Protein AF-R7V0T7-F1 (afdb_monomer_lite)

Secondary structure (DSSP, 8-state):
-HHHHHHTSS-HHHHHHHIIIIIIIHHHTTTTTTS---HHHHHHHHHHHHHHHHHHHT--TTS-HHHHHHHHT---HHHHHHHHHHHHHHHHHH--SHHHHHHHHHHHHH-TTSHHHHHHHHHHHHTT--HHHHHHHHTT--HHHHHHS---HHHHHHTSHHHHHHHHHHHHHHHHHHHHHTSHHHHHHHHHTT-S---

Foldseek 3Di:
DQQVVLVPDPHNQVSLLCCCVVPVCCVLCVCLLPDDDDPVSLVVVQVVLQVSLCSSVVHDPPDDSLVSCVVSVDFRVLLSSLLSNLVLVCCLPPPPDPSSVVVLVVDLVCDCPDPSNVVNCVSCVLLVQVVVVVVVQVNVDDPVSVVVPPPDVVNVVCSPSVNSNVSSVVSRVVVSVVSLPPDPVSVVVCVVVVVDDDD

Radius of gyration: 20.11 Å; chains: 1; bounding box: 54×32×55 Å

pLDDT: mean 77.24, std 14.75, range [39.31, 93.75]

Structure (mmCIF, N/CA/C/O backbone):
data_AF-R7V0T7-F1
#
_entry.id   AF-R7V0T7-F1
#
loop_
_atom_site.group_PDB
_atom_site.id
_atom_site.type_symbol
_atom_site.label_atom_id
_atom_site.label_alt_id
_atom_site.label_comp_id
_atom_site.label_asym_id
_atom_site.label_entity_id
_atom_site.label_seq_id
_atom_site.pdbx_PDB_ins_code
_atom_site.Cartn_x
_atom_site.Cartn_y
_atom_site.Cartn_z
_atom_site.occupancy
_atom_site.B_iso_or_equiv
_atom_site.auth_seq_id
_atom_site.auth_comp_id
_atom_site.auth_asym_id
_atom_site.auth_atom_id
_atom_site.pdbx_PDB_model_num
ATOM 1 N N . MET A 1 1 ? -20.669 10.537 1.424 1.00 71.62 1 MET A N 1
ATOM 2 C CA . MET A 1 1 ? -21.425 9.425 0.803 1.00 71.62 1 MET A CA 1
ATOM 3 C C . MET A 1 1 ? -21.102 8.064 1.435 1.00 71.62 1 MET A C 1
ATOM 5 O O . MET A 1 1 ? -21.998 7.497 2.038 1.00 71.62 1 MET A O 1
ATOM 9 N N . ALA A 1 2 ? -19.847 7.585 1.437 1.00 81.25 2 ALA A N 1
ATOM 10 C CA . ALA A 1 2 ? -19.476 6.286 2.040 1.00 81.25 2 ALA A CA 1
ATOM 11 C C . ALA A 1 2 ? -19.912 6.115 3.512 1.00 81.25 2 ALA A C 1
ATOM 13 O O . ALA A 1 2 ? -20.579 5.148 3.863 1.00 81.25 2 ALA A O 1
ATOM 14 N N . LYS A 1 3 ? -19.613 7.103 4.371 1.00 86.19 3 LYS A N 1
ATOM 15 C CA . LYS A 1 3 ? -20.018 7.071 5.789 1.00 86.19 3 LYS A CA 1
ATOM 16 C C . LYS A 1 3 ? -21.537 7.057 5.999 1.00 86.19 3 LYS A C 1
ATOM 18 O O . LYS A 1 3 ? -22.031 6.507 6.976 1.00 86.19 3 LYS A O 1
ATOM 23 N N . PHE A 1 4 ? -22.266 7.693 5.089 1.00 85.56 4 PHE A N 1
ATOM 24 C CA . PHE A 1 4 ? -23.721 7.769 5.130 1.00 85.56 4 PHE A CA 1
ATOM 25 C C . PHE A 1 4 ? -24.353 6.434 4.723 1.00 85.56 4 PHE A C 1
ATOM 27 O O . PHE A 1 4 ? -25.220 5.939 5.435 1.00 85.56 4 PHE A O 1
ATOM 34 N N . ALA A 1 5 ? -23.851 5.818 3.647 1.00 84.69 5 ALA A N 1
ATOM 35 C CA . ALA A 1 5 ? -24.281 4.496 3.205 1.00 84.69 5 ALA A CA 1
ATOM 36 C C . ALA A 1 5 ? -24.047 3.430 4.289 1.00 84.69 5 ALA A C 1
ATOM 38 O O . ALA A 1 5 ? -24.971 2.702 4.630 1.00 84.69 5 ALA A O 1
ATOM 39 N N . ALA A 1 6 ? -22.862 3.409 4.915 1.00 88.12 6 ALA A N 1
ATOM 40 C CA . ALA A 1 6 ? -22.577 2.459 5.995 1.00 88.12 6 ALA A CA 1
ATOM 41 C C . ALA A 1 6 ? -23.512 2.641 7.205 1.00 88.12 6 ALA A C 1
ATOM 43 O O . ALA A 1 6 ? -24.017 1.656 7.739 1.00 88.12 6 ALA A O 1
ATOM 44 N N . LYS A 1 7 ? -23.817 3.888 7.605 1.00 88.50 7 LYS A N 1
ATOM 45 C CA . LYS A 1 7 ? -24.755 4.184 8.709 1.00 88.50 7 LYS A CA 1
ATOM 46 C C . LYS A 1 7 ? -26.172 3.657 8.479 1.00 88.50 7 LYS A C 1
ATOM 48 O O . LYS A 1 7 ? -26.854 3.377 9.455 1.00 88.50 7 LYS A O 1
ATOM 53 N N . ARG A 1 8 ? -26.619 3.576 7.225 1.00 86.81 8 ARG A N 1
ATOM 54 C CA . ARG A 1 8 ? -27.966 3.107 6.859 1.00 86.81 8 ARG A CA 1
ATOM 55 C C . ARG A 1 8 ? -28.003 1.649 6.405 1.00 86.81 8 ARG A C 1
ATOM 57 O O . ARG A 1 8 ? -29.053 1.169 6.001 1.00 86.81 8 ARG A O 1
ATOM 64 N N . SER A 1 9 ? -26.867 0.962 6.449 1.00 86.88 9 SER A N 1
ATOM 65 C CA . SER A 1 9 ? -26.772 -0.448 6.086 1.00 86.88 9 SER A CA 1
ATOM 66 C C . SER A 1 9 ? -26.978 -1.358 7.297 1.00 86.88 9 SER A C 1
ATOM 68 O O . SER A 1 9 ? -26.682 -0.964 8.423 1.00 86.88 9 SER A O 1
ATOM 70 N N . GLY A 1 10 ? -27.415 -2.599 7.056 1.00 82.44 10 GLY A N 1
ATOM 71 C CA . GLY A 1 10 ? -27.517 -3.628 8.099 1.00 82.44 10 GLY A CA 1
ATOM 72 C C . GLY A 1 10 ? -26.163 -4.102 8.648 1.00 82.44 10 GLY A C 1
ATOM 73 O O . GLY A 1 10 ? -26.117 -4.695 9.718 1.00 82.44 10 GLY A O 1
ATOM 74 N N . SER A 1 11 ? -25.052 -3.812 7.956 1.00 84.50 11 SER A N 1
ATOM 75 C CA . SER A 1 11 ? -23.696 -4.116 8.423 1.00 84.50 11 SER A CA 1
ATOM 76 C C . SER A 1 11 ? -22.748 -2.944 8.181 1.00 84.50 11 SER A C 1
ATOM 78 O O . SER A 1 11 ? -22.185 -2.757 7.099 1.00 84.50 11 SER A O 1
ATOM 80 N N . TYR A 1 12 ? -22.557 -2.161 9.241 1.00 85.44 12 TYR A N 1
ATOM 81 C CA . TYR A 1 12 ? -21.761 -0.938 9.242 1.00 85.44 12 TYR A CA 1
ATOM 82 C C . TYR A 1 12 ? -20.307 -1.161 8.809 1.00 85.44 12 TYR A C 1
ATOM 84 O O . TYR A 1 12 ? -19.760 -0.385 8.021 1.00 85.44 12 TYR A O 1
ATOM 92 N N . PHE A 1 13 ? -19.697 -2.241 9.306 1.00 87.00 13 PHE A N 1
ATOM 93 C CA . PHE A 1 13 ? -18.313 -2.588 9.007 1.00 87.00 13 PHE A CA 1
ATOM 94 C C . PHE A 1 13 ? -18.144 -3.029 7.553 1.00 87.00 13 PHE A C 1
ATOM 96 O O . PHE A 1 13 ? -17.308 -2.475 6.845 1.00 87.00 13 PHE A O 1
ATOM 103 N N . VAL A 1 14 ? -18.960 -3.975 7.079 1.00 88.75 14 VAL A N 1
ATOM 104 C CA . VAL A 1 14 ? -18.816 -4.537 5.726 1.00 88.75 14 VAL A CA 1
ATOM 105 C C . VAL A 1 14 ? -18.991 -3.446 4.673 1.00 88.75 14 VAL A C 1
ATOM 107 O O . VAL A 1 14 ? -18.116 -3.257 3.830 1.00 88.75 14 VAL A O 1
ATOM 110 N N . VAL A 1 15 ? -20.059 -2.650 4.769 1.00 90.88 15 VAL A N 1
ATOM 111 C CA . VAL A 1 15 ? -20.309 -1.567 3.805 1.00 90.88 15 VAL A CA 1
ATOM 112 C C . VAL A 1 15 ? -19.248 -0.472 3.900 1.00 90.88 15 VAL A C 1
ATOM 114 O O . VAL A 1 15 ? -18.818 0.059 2.875 1.00 90.88 15 VAL A O 1
ATOM 117 N N . GLY A 1 16 ? -18.779 -0.145 5.107 1.00 90.94 16 GLY A N 1
ATOM 118 C CA . GLY A 1 16 ? -17.690 0.811 5.296 1.00 90.94 16 GLY A CA 1
ATOM 119 C C . GLY A 1 16 ? -16.390 0.333 4.647 1.00 90.94 16 GLY A C 1
ATOM 120 O O . GLY A 1 16 ? -15.752 1.076 3.898 1.00 90.94 16 GLY A O 1
ATOM 121 N N . ARG A 1 17 ? -16.005 -0.919 4.901 1.00 90.50 17 ARG A N 1
ATOM 122 C CA . ARG A 1 17 ? -14.789 -1.545 4.368 1.00 90.50 17 ARG A CA 1
ATOM 123 C C . ARG A 1 17 ? -14.810 -1.588 2.850 1.00 90.50 17 ARG A C 1
ATOM 125 O O . ARG A 1 17 ? -13.832 -1.169 2.228 1.00 90.50 17 ARG A O 1
ATOM 132 N N . GLU A 1 18 ? -15.921 -2.025 2.269 1.00 90.12 18 GLU A N 1
ATOM 133 C CA . GLU A 1 18 ? -16.070 -2.089 0.819 1.00 90.12 18 GLU A CA 1
ATOM 134 C C . GLU A 1 18 ? -16.060 -0.701 0.188 1.00 90.12 18 GLU A C 1
ATOM 136 O O . GLU A 1 18 ? -15.353 -0.486 -0.795 1.00 90.12 18 GLU A O 1
ATOM 141 N N . ALA A 1 19 ? -16.735 0.287 0.781 1.00 91.12 19 ALA A N 1
ATOM 142 C CA . ALA A 1 19 ? -16.695 1.657 0.277 1.00 91.12 19 ALA A CA 1
ATOM 143 C C . ALA A 1 19 ? -15.277 2.257 0.325 1.00 91.12 19 ALA A C 1
ATOM 145 O O . ALA A 1 19 ? -14.874 2.963 -0.602 1.00 91.12 19 ALA A O 1
ATOM 146 N N . TRP A 1 20 ? -14.497 1.970 1.373 1.00 91.69 20 TRP A N 1
ATOM 147 C CA . TRP A 1 20 ? -13.101 2.406 1.445 1.00 91.69 20 TRP A CA 1
ATOM 148 C C . TRP A 1 20 ? -12.252 1.756 0.356 1.00 91.69 20 TRP A C 1
ATOM 150 O O . TRP A 1 20 ? -11.589 2.463 -0.402 1.00 91.69 20 TRP A O 1
ATOM 160 N N . LYS A 1 21 ? -12.291 0.424 0.248 1.00 89.69 21 LYS A N 1
ATOM 161 C CA . LYS A 1 21 ? -11.456 -0.329 -0.696 1.00 89.69 21 LYS A CA 1
ATOM 162 C C . LYS A 1 21 ? -11.822 -0.049 -2.152 1.00 89.69 21 LYS A C 1
ATOM 164 O O . LYS A 1 21 ? -10.946 0.278 -2.945 1.00 89.69 21 LYS A O 1
ATOM 169 N N . SER A 1 22 ? -13.099 -0.156 -2.501 1.00 89.44 22 SER A N 1
ATOM 170 C CA . SER A 1 22 ? -13.542 -0.098 -3.897 1.00 89.44 22 SER A CA 1
ATOM 171 C C . SER A 1 22 ? -13.595 1.323 -4.455 1.00 89.44 22 SER A C 1
ATOM 173 O O . SER A 1 22 ? -13.221 1.536 -5.607 1.00 89.44 22 SER A O 1
ATOM 175 N N . LEU A 1 23 ? -14.020 2.307 -3.652 1.00 90.44 23 LEU A N 1
ATOM 176 C CA . LEU A 1 23 ? -14.231 3.675 -4.131 1.00 90.44 23 LEU A CA 1
ATOM 177 C C . LEU A 1 23 ? -13.049 4.578 -3.802 1.00 90.44 23 LEU A C 1
ATOM 179 O O . LEU A 1 23 ? -12.540 5.275 -4.678 1.00 90.44 23 LEU A O 1
ATOM 183 N N . ILE A 1 24 ? -12.633 4.604 -2.535 1.00 91.19 24 ILE A N 1
ATOM 184 C CA . ILE A 1 24 ? -11.662 5.595 -2.064 1.00 91.19 24 ILE A CA 1
ATOM 185 C C . ILE A 1 24 ? -10.250 5.166 -2.451 1.00 91.19 24 ILE A C 1
ATOM 187 O O . ILE A 1 24 ? -9.571 5.908 -3.157 1.00 91.19 24 ILE A O 1
ATOM 191 N N . VAL A 1 25 ? -9.822 3.964 -2.055 1.00 91.56 25 VAL A N 1
ATOM 192 C CA . VAL A 1 25 ? -8.473 3.457 -2.351 1.00 91.56 25 VAL A CA 1
ATOM 193 C C . VAL A 1 25 ? -8.241 3.393 -3.857 1.00 91.56 25 VAL A C 1
ATOM 195 O O . VAL A 1 25 ? -7.219 3.894 -4.310 1.00 91.56 25 VAL A O 1
ATOM 198 N N . SER A 1 26 ? -9.186 2.875 -4.644 1.00 89.88 26 SER A N 1
ATOM 199 C CA . SER A 1 26 ? -9.052 2.814 -6.108 1.00 89.88 26 SER A CA 1
ATOM 200 C C . SER A 1 26 ? -8.833 4.186 -6.750 1.00 89.88 26 SER A C 1
ATOM 202 O O . SER A 1 26 ? -7.962 4.332 -7.604 1.00 89.88 26 SER A O 1
ATOM 204 N N . ARG A 1 27 ? -9.583 5.212 -6.324 1.00 91.38 27 ARG A N 1
ATOM 205 C CA . ARG A 1 27 ? -9.430 6.582 -6.846 1.00 91.38 27 ARG A CA 1
ATOM 206 C C . ARG A 1 27 ? -8.116 7.210 -6.415 1.00 91.38 27 ARG A C 1
ATOM 208 O O . ARG A 1 27 ? -7.436 7.830 -7.221 1.00 91.38 27 ARG A O 1
ATOM 215 N N . VAL A 1 28 ? -7.765 7.040 -5.147 1.00 91.31 28 VAL A N 1
ATOM 216 C CA . VAL A 1 28 ? -6.540 7.589 -4.572 1.00 91.31 28 VAL A CA 1
ATOM 217 C C . VAL A 1 28 ? -5.306 6.950 -5.214 1.00 91.31 28 VAL A C 1
ATOM 219 O O . VAL A 1 28 ? -4.366 7.652 -5.560 1.00 91.31 28 VAL A O 1
ATOM 222 N N . MET A 1 29 ? -5.321 5.634 -5.430 1.00 92.94 29 MET A N 1
ATOM 223 C CA . MET A 1 29 ? -4.210 4.883 -6.025 1.00 92.94 29 MET A CA 1
ATOM 224 C C . MET A 1 29 ? -4.172 4.949 -7.554 1.00 92.94 29 MET A C 1
ATOM 226 O O . MET A 1 29 ? -3.273 4.357 -8.162 1.00 92.94 29 MET A O 1
ATOM 230 N N . TYR A 1 30 ? -5.108 5.654 -8.191 1.00 90.69 30 TYR A N 1
ATOM 231 C CA . TYR A 1 30 ? -5.118 5.804 -9.639 1.00 90.69 30 TYR A CA 1
ATOM 232 C C . TYR A 1 30 ? -3.796 6.416 -10.126 1.00 90.69 30 TYR A C 1
ATOM 234 O O . TYR A 1 30 ? -3.291 7.379 -9.555 1.00 90.69 30 TYR A O 1
ATOM 242 N N . ALA A 1 31 ? -3.201 5.809 -11.157 1.00 86.44 31 ALA A N 1
ATOM 243 C CA . ALA A 1 31 ? -1.903 6.192 -11.725 1.00 86.44 31 ALA A CA 1
ATOM 244 C C . ALA A 1 31 ? -0.700 6.206 -10.747 1.00 86.44 31 ALA A C 1
ATOM 246 O O . ALA A 1 31 ? 0.388 6.656 -11.111 1.00 86.44 31 ALA A O 1
ATOM 247 N N . SER A 1 32 ? -0.832 5.662 -9.533 1.00 89.00 32 SER A N 1
ATOM 248 C CA . SER A 1 32 ? 0.240 5.636 -8.517 1.00 89.00 32 SER A CA 1
ATOM 249 C C . SER A 1 32 ? 1.527 4.926 -8.960 1.00 89.00 32 SER A C 1
ATOM 251 O O . SER A 1 32 ? 2.619 5.273 -8.501 1.00 89.00 32 SER A O 1
ATOM 253 N N . GLY A 1 33 ? 1.423 3.971 -9.889 1.00 84.62 33 GLY A N 1
ATOM 254 C CA . GLY A 1 33 ? 2.588 3.321 -10.488 1.00 84.62 33 GLY A CA 1
ATOM 255 C C . GLY A 1 33 ? 3.482 4.303 -11.255 1.00 84.62 33 GLY A C 1
ATOM 256 O O . GLY A 1 33 ? 4.697 4.315 -11.067 1.00 84.62 33 GLY A O 1
ATOM 257 N N . ALA A 1 34 ? 2.881 5.205 -12.032 1.00 82.69 34 ALA A N 1
ATOM 258 C CA . ALA A 1 34 ? 3.603 6.176 -12.852 1.00 82.69 34 ALA A CA 1
ATOM 259 C C . ALA A 1 34 ? 3.934 7.479 -12.097 1.00 82.69 34 ALA A C 1
ATOM 261 O O . ALA A 1 34 ? 4.982 8.077 -12.321 1.00 82.69 34 ALA A O 1
ATOM 262 N N . LEU A 1 35 ? 3.086 7.918 -11.162 1.00 86.12 35 LEU A N 1
ATOM 263 C CA . LEU A 1 35 ? 3.252 9.202 -10.469 1.00 86.12 35 LEU A CA 1
ATOM 264 C C . LEU A 1 35 ? 4.154 9.106 -9.235 1.00 86.12 35 LEU A C 1
ATOM 266 O O . LEU A 1 35 ? 4.065 8.162 -8.453 1.00 86.12 35 LEU A O 1
ATOM 270 N N . VAL A 1 36 ? 4.994 10.115 -8.992 1.00 83.69 36 VAL A N 1
ATOM 271 C CA . VAL A 1 36 ? 5.760 10.219 -7.737 1.00 83.69 36 VAL A CA 1
ATOM 272 C C . VAL A 1 36 ? 4.880 10.822 -6.655 1.00 83.69 36 VAL A C 1
ATOM 274 O O . VAL A 1 36 ? 4.507 11.991 -6.733 1.00 83.69 36 VAL A O 1
ATOM 277 N N . TRP A 1 37 ? 4.585 10.047 -5.616 1.00 84.62 37 TRP A N 1
ATOM 278 C CA . TRP A 1 37 ? 3.867 10.570 -4.465 1.00 84.62 37 TRP A CA 1
ATOM 279 C C . TRP A 1 37 ? 4.783 11.389 -3.565 1.00 84.62 37 TRP A C 1
ATOM 281 O O . TRP A 1 37 ? 5.887 10.969 -3.198 1.00 84.62 37 TRP A O 1
ATOM 291 N N . ASN A 1 38 ? 4.280 12.550 -3.152 1.00 86.81 38 ASN A N 1
ATOM 292 C CA . ASN A 1 38 ? 4.872 13.291 -2.053 1.00 86.81 38 ASN A CA 1
ATOM 293 C C . ASN A 1 38 ? 4.655 12.509 -0.746 1.00 86.81 38 ASN A C 1
ATOM 295 O O . ASN A 1 38 ? 3.558 12.023 -0.468 1.00 86.81 38 ASN A O 1
ATOM 299 N N . GLU A 1 39 ? 5.700 12.426 0.073 1.00 86.50 39 GLU A N 1
ATOM 300 C CA . GLU A 1 39 ? 5.670 11.780 1.383 1.00 86.50 39 GLU A CA 1
ATOM 301 C C . GLU A 1 39 ? 4.558 12.336 2.285 1.00 86.50 39 GLU A C 1
ATOM 303 O O . GLU A 1 39 ? 3.878 11.581 2.979 1.00 86.50 39 GLU A O 1
ATOM 308 N N . ASN A 1 40 ? 4.313 13.647 2.229 1.00 90.56 40 ASN A N 1
ATOM 309 C CA . ASN A 1 40 ? 3.256 14.286 3.013 1.00 90.56 40 ASN A CA 1
ATOM 310 C C . ASN A 1 40 ? 1.861 13.850 2.555 1.00 90.56 40 ASN A C 1
ATOM 312 O O . ASN A 1 40 ? 0.986 13.620 3.387 1.00 90.56 40 ASN A O 1
ATOM 316 N N . VAL A 1 41 ? 1.663 13.685 1.244 1.00 89.38 41 VAL A N 1
ATOM 317 C CA . VAL A 1 41 ? 0.394 13.191 0.690 1.00 89.38 41 VAL A CA 1
ATOM 318 C C . VAL A 1 41 ? 0.156 11.761 1.156 1.00 89.38 41 VAL A C 1
ATOM 320 O O . VAL A 1 41 ? -0.921 11.469 1.670 1.00 89.38 41 VAL A O 1
ATOM 323 N N . ARG A 1 42 ? 1.178 10.898 1.086 1.00 90.81 42 ARG A N 1
ATOM 324 C CA . ARG A 1 42 ? 1.085 9.522 1.590 1.00 90.81 42 ARG A CA 1
ATOM 325 C C . ARG A 1 42 ? 0.699 9.485 3.067 1.00 90.81 42 ARG A C 1
ATOM 327 O O . ARG A 1 42 ? -0.305 8.871 3.408 1.00 90.81 42 ARG A O 1
ATOM 334 N N . LYS A 1 43 ? 1.417 10.219 3.924 1.00 91.38 43 LYS A N 1
ATOM 335 C CA . LYS A 1 43 ? 1.128 10.295 5.369 1.00 91.38 43 LYS A CA 1
ATOM 336 C C . LYS A 1 43 ? -0.282 10.805 5.668 1.00 91.38 43 LYS A C 1
ATOM 338 O O . LYS A 1 43 ? -0.931 10.305 6.586 1.00 91.38 43 LYS A O 1
ATOM 343 N N . ASN A 1 44 ? -0.765 11.789 4.912 1.00 93.75 44 ASN A N 1
ATOM 344 C CA . ASN A 1 44 ? -2.119 12.314 5.078 1.00 93.75 44 ASN A CA 1
ATOM 345 C C . ASN A 1 44 ? -3.174 11.266 4.714 1.00 93.75 44 ASN A C 1
ATOM 347 O O . ASN A 1 44 ? -4.127 11.070 5.464 1.00 93.75 44 ASN A O 1
ATOM 351 N N . VAL A 1 45 ? -2.980 10.545 3.612 1.00 93.00 45 VAL A N 1
ATOM 352 C CA . VAL A 1 45 ? -3.880 9.464 3.198 1.00 93.00 45 VAL A CA 1
ATOM 353 C C . VAL A 1 45 ? -3.841 8.296 4.198 1.00 93.00 45 VAL A C 1
ATOM 355 O O . VAL A 1 45 ? -4.889 7.758 4.556 1.00 93.00 45 VAL A O 1
ATOM 358 N N . GLU A 1 46 ? -2.666 7.958 4.735 1.00 92.88 46 GLU A N 1
ATOM 359 C CA . GLU A 1 46 ? -2.503 6.992 5.832 1.00 92.88 46 GLU A CA 1
ATOM 360 C C . GLU A 1 46 ? -3.310 7.403 7.074 1.00 92.88 46 GLU A C 1
ATOM 362 O O . GLU A 1 46 ? -3.972 6.582 7.711 1.00 92.88 46 GLU A O 1
ATOM 367 N N . ARG A 1 47 ? -3.280 8.695 7.426 1.00 93.06 47 ARG A N 1
ATOM 368 C CA . ARG A 1 47 ? -4.052 9.244 8.547 1.00 93.06 47 ARG A CA 1
ATOM 369 C C . ARG A 1 47 ? -5.550 9.123 8.292 1.00 93.06 47 ARG A C 1
ATOM 371 O O . ARG A 1 47 ? -6.270 8.658 9.169 1.00 93.06 47 ARG A O 1
ATOM 378 N N . MET A 1 48 ? -6.003 9.463 7.086 1.00 93.69 48 MET A N 1
ATOM 379 C CA . MET A 1 48 ? -7.407 9.318 6.694 1.00 93.69 48 MET A CA 1
ATOM 380 C C . MET A 1 48 ? -7.869 7.862 6.769 1.00 93.69 48 MET A C 1
ATOM 382 O O . MET A 1 48 ? -8.969 7.609 7.255 1.00 93.69 48 MET A O 1
ATOM 386 N N . GLN A 1 49 ? -7.031 6.907 6.349 1.00 93.75 49 GLN A N 1
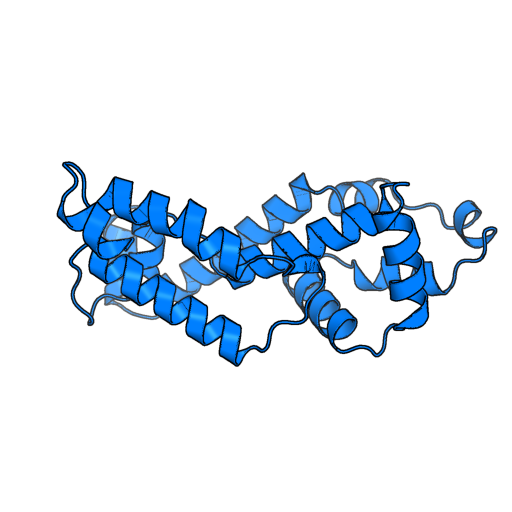ATOM 387 C CA . GLN A 1 49 ? -7.316 5.480 6.512 1.00 93.75 49 GLN A CA 1
ATOM 388 C C . GLN A 1 49 ? -7.526 5.141 7.985 1.00 93.75 49 GLN A C 1
ATOM 390 O O . GLN A 1 49 ? -8.557 4.596 8.360 1.00 93.75 49 GLN A O 1
ATOM 395 N N . ASN A 1 50 ? -6.582 5.524 8.836 1.00 93.12 50 ASN A N 1
ATOM 396 C CA . ASN A 1 50 ? -6.631 5.258 10.268 1.00 93.12 50 ASN A CA 1
ATOM 397 C C . ASN A 1 50 ? -7.850 5.884 10.967 1.00 93.12 50 ASN A C 1
ATOM 399 O O . ASN A 1 50 ? -8.454 5.270 11.846 1.00 93.12 50 ASN A O 1
ATOM 403 N N . GLU A 1 51 ? -8.241 7.096 10.585 1.00 92.69 51 GLU A N 1
ATOM 404 C CA . GLU A 1 51 ? -9.460 7.742 11.083 1.00 92.69 51 GLU A CA 1
ATOM 405 C C . GLU A 1 51 ? -10.727 7.051 10.575 1.00 92.69 51 GLU A C 1
ATOM 407 O O . GLU A 1 51 ? -11.707 6.917 11.311 1.00 92.69 51 GLU A O 1
ATOM 412 N N . TYR A 1 52 ? -10.716 6.589 9.325 1.00 92.31 52 TYR A N 1
ATOM 413 C CA . TYR A 1 52 ? -11.830 5.855 8.742 1.00 92.31 52 TYR A CA 1
ATOM 414 C C . TYR A 1 52 ? -12.011 4.481 9.398 1.00 92.31 52 TYR A C 1
ATOM 416 O O . TYR A 1 52 ? -13.140 4.107 9.707 1.00 92.31 52 TYR A O 1
ATOM 424 N N . GLY A 1 53 ? -10.914 3.775 9.684 1.00 91.81 53 GLY A N 1
ATOM 425 C CA . GLY A 1 53 ? -10.919 2.506 10.416 1.00 91.81 53 GLY A CA 1
ATOM 426 C C . GLY A 1 53 ? -11.467 2.664 11.831 1.00 91.81 53 GLY A C 1
ATOM 427 O O . GLY A 1 53 ? -12.389 1.947 12.209 1.00 91.81 53 GLY A O 1
ATOM 428 N N . ARG A 1 54 ? -11.005 3.672 12.584 1.00 92.25 54 ARG A N 1
ATOM 429 C CA . ARG A 1 54 ? -11.568 3.971 13.915 1.00 92.25 54 ARG A CA 1
ATOM 430 C C . ARG A 1 54 ? -13.055 4.270 13.862 1.00 92.25 54 ARG A C 1
ATOM 432 O O . ARG A 1 54 ? -13.815 3.747 14.666 1.00 92.25 54 ARG A O 1
ATOM 439 N N . TRP A 1 55 ? -13.471 5.096 12.904 1.00 91.38 55 TRP A N 1
ATOM 440 C CA . TRP A 1 55 ? -14.879 5.416 12.709 1.00 91.38 55 TRP A CA 1
ATOM 441 C C . TRP A 1 55 ? -15.708 4.155 12.437 1.00 91.38 55 TRP A C 1
ATOM 443 O O . TRP A 1 55 ? -16.768 3.994 13.032 1.00 91.38 55 TRP A O 1
ATOM 453 N N . MET A 1 56 ? -15.204 3.251 11.594 1.00 90.25 56 MET A N 1
ATOM 454 C CA . MET A 1 56 ? -15.864 1.998 11.226 1.00 90.25 56 MET A CA 1
ATOM 455 C C . MET A 1 56 ? -16.011 1.033 12.406 1.00 90.25 56 MET A C 1
ATOM 457 O O . MET A 1 56 ? -17.069 0.441 12.590 1.00 90.25 56 MET A O 1
ATOM 461 N N . TRP A 1 57 ? -14.971 0.921 13.225 1.00 88.38 57 TRP A N 1
ATOM 462 C CA . TRP A 1 57 ? -14.954 0.065 14.410 1.00 88.38 57 TRP A CA 1
ATOM 463 C C . TRP A 1 57 ? -15.514 0.737 15.670 1.00 88.38 57 TRP A C 1
ATOM 465 O O . TRP A 1 57 ? -15.560 0.113 16.722 1.00 88.38 57 TRP A O 1
ATOM 475 N N . ARG A 1 58 ? -15.947 2.004 15.579 1.00 88.56 58 ARG A N 1
ATOM 476 C CA . ARG A 1 58 ? -16.383 2.832 16.722 1.00 88.56 58 ARG A CA 1
ATOM 477 C C . ARG A 1 58 ? -15.339 2.904 17.843 1.00 88.56 58 ARG A C 1
ATOM 479 O O . ARG A 1 58 ? -15.681 2.980 19.017 1.00 88.56 58 ARG A O 1
ATOM 486 N N . LEU A 1 59 ? -14.068 2.900 17.459 1.00 88.38 59 LEU A N 1
ATOM 487 C CA . LEU A 1 59 ? -12.943 2.946 18.383 1.00 88.38 59 LEU A CA 1
ATOM 488 C C . LEU A 1 59 ? -12.668 4.377 18.834 1.00 88.38 59 LEU A C 1
ATOM 490 O O . LEU A 1 59 ? -12.801 5.333 18.062 1.00 88.38 59 LEU A O 1
ATOM 494 N N . GLU A 1 60 ? -12.201 4.510 20.070 1.00 88.12 60 GLU A N 1
ATOM 495 C CA . GLU A 1 60 ? -11.700 5.778 20.579 1.00 88.12 60 GLU A CA 1
ATOM 496 C C . GLU A 1 60 ? -10.462 6.260 19.809 1.00 88.12 60 GLU A C 1
ATOM 498 O O . GLU A 1 60 ? -9.700 5.491 19.213 1.00 88.12 60 GLU A O 1
ATOM 503 N N . ARG A 1 61 ? -10.214 7.575 19.849 1.00 85.38 61 ARG A N 1
ATOM 504 C CA . ARG A 1 61 ? -9.037 8.182 19.196 1.00 85.38 61 ARG A CA 1
ATOM 505 C C . ARG A 1 61 ? -7.719 7.720 19.824 1.00 85.38 61 ARG A C 1
ATOM 507 O O . ARG A 1 61 ? -6.697 7.729 19.144 1.00 85.38 61 ARG A O 1
ATOM 514 N N . THR A 1 62 ? -7.768 7.307 21.088 1.00 85.50 62 THR A N 1
ATOM 515 C CA . THR A 1 62 ? -6.662 6.774 21.897 1.00 85.50 62 THR A CA 1
ATOM 516 C C . THR A 1 62 ? -6.157 5.425 21.386 1.00 85.50 62 THR A C 1
ATOM 518 O O . THR A 1 62 ? -4.971 5.120 21.539 1.00 85.50 62 THR A O 1
ATOM 521 N N . VAL A 1 63 ? -7.017 4.644 20.716 1.00 86.00 63 VAL A N 1
ATOM 522 C CA . VAL A 1 63 ? -6.647 3.340 20.156 1.00 86.00 63 VAL A CA 1
ATOM 523 C C . VAL A 1 63 ? -5.535 3.515 19.133 1.00 86.00 63 VAL A C 1
ATOM 525 O O . VAL A 1 63 ? -5.557 4.426 18.300 1.00 86.00 63 VAL A O 1
ATOM 528 N N . ARG A 1 64 ? -4.526 2.650 19.200 1.00 88.81 64 ARG A N 1
ATOM 529 C CA . ARG A 1 64 ? -3.319 2.747 18.376 1.00 88.81 64 ARG A CA 1
ATOM 530 C C . ARG A 1 64 ? -3.594 2.315 16.935 1.00 88.81 64 ARG A C 1
ATOM 532 O O . ARG A 1 64 ? -4.361 1.392 16.688 1.00 88.81 64 ARG A O 1
ATOM 539 N N . ASN A 1 65 ? -2.925 2.971 15.981 1.00 90.19 65 ASN A N 1
ATOM 540 C CA . ASN A 1 65 ? -3.092 2.694 14.548 1.00 90.19 65 ASN A CA 1
ATOM 541 C C . ASN A 1 65 ? -2.812 1.224 14.202 1.00 90.19 65 ASN A C 1
ATOM 543 O O . ASN A 1 65 ? -3.549 0.656 13.409 1.00 90.19 65 ASN A O 1
ATOM 547 N N . ALA A 1 66 ? -1.800 0.602 14.817 1.00 86.12 66 ALA A N 1
ATOM 548 C CA . ALA A 1 66 ? -1.454 -0.794 14.555 1.00 86.12 66 ALA A CA 1
ATOM 549 C C . ALA A 1 66 ? -2.639 -1.748 14.795 1.00 86.12 66 ALA A C 1
ATOM 551 O O . ALA A 1 66 ? -2.949 -2.550 13.919 1.00 86.12 66 ALA A O 1
ATOM 552 N N . ALA A 1 67 ? -3.368 -1.582 15.905 1.00 86.19 67 ALA A N 1
ATOM 553 C CA . ALA A 1 67 ? -4.572 -2.364 16.190 1.00 86.19 67 ALA A CA 1
ATOM 554 C C . ALA A 1 67 ? -5.685 -2.090 15.161 1.00 86.19 67 ALA A C 1
ATOM 556 O O . ALA A 1 67 ? -6.281 -3.014 14.622 1.00 86.19 67 ALA A O 1
ATOM 557 N N . VAL A 1 68 ? -5.910 -0.820 14.796 1.00 89.06 68 VAL A N 1
ATOM 558 C CA . VAL A 1 68 ? -6.892 -0.451 13.753 1.00 89.06 68 VAL A CA 1
ATOM 559 C C . VAL A 1 68 ? -6.561 -1.120 12.414 1.00 89.06 68 VAL A C 1
ATOM 561 O O . VAL A 1 68 ? -7.465 -1.578 11.713 1.00 89.06 68 VAL A O 1
ATOM 564 N N . HIS A 1 69 ? -5.279 -1.170 12.050 1.00 87.38 69 HIS A N 1
ATOM 565 C CA . HIS A 1 69 ? -4.795 -1.829 10.839 1.00 87.38 69 HIS A CA 1
ATOM 566 C C . HIS A 1 69 ? -4.997 -3.349 10.883 1.00 87.38 69 HIS A C 1
ATOM 568 O O . HIS A 1 69 ? -5.498 -3.894 9.895 1.00 87.38 69 HIS A O 1
ATOM 574 N N . GLY A 1 70 ? -4.669 -3.989 12.013 1.00 85.00 70 GLY A N 1
ATOM 575 C CA . GLY A 1 70 ? -4.851 -5.426 12.243 1.00 85.00 70 GLY A CA 1
ATOM 576 C C . GLY A 1 70 ? -6.311 -5.843 12.102 1.00 85.00 70 GLY A C 1
ATOM 577 O O . GLY A 1 70 ? -6.650 -6.604 11.199 1.00 85.00 70 GLY A O 1
ATOM 578 N N . GLU A 1 71 ? -7.202 -5.223 12.880 1.00 87.06 71 GLU A N 1
ATOM 579 C CA . GLU A 1 71 ? -8.642 -5.525 12.851 1.00 87.06 71 GLU A CA 1
ATOM 580 C C . GLU A 1 71 ? -9.262 -5.287 11.467 1.00 87.06 71 GLU A C 1
ATOM 582 O O . GLU A 1 71 ? -10.122 -6.028 10.995 1.00 87.06 71 GLU A O 1
ATOM 587 N N . SER A 1 72 ? -8.815 -4.248 10.758 1.00 84.62 72 SER A N 1
ATOM 588 C CA . SER A 1 72 ? -9.370 -3.923 9.439 1.00 84.62 72 SER A CA 1
ATOM 589 C C . SER A 1 72 ? -8.844 -4.831 8.314 1.00 84.62 72 SER A C 1
ATOM 591 O O . SER A 1 72 ? -9.442 -4.883 7.223 1.00 84.62 72 SER A O 1
ATOM 593 N N . GLY A 1 73 ? -7.725 -5.528 8.543 1.00 84.38 73 GLY A N 1
ATOM 594 C CA . GLY A 1 73 ? -6.998 -6.289 7.525 1.00 84.38 73 GLY A CA 1
ATOM 595 C C . GLY A 1 73 ? -6.630 -5.406 6.334 1.00 84.38 73 GLY A C 1
ATOM 596 O O . GLY A 1 73 ? -6.969 -5.714 5.183 1.00 84.38 73 GLY A O 1
ATOM 597 N N . TRP A 1 74 ? -6.076 -4.225 6.613 1.00 87.56 74 TRP A N 1
ATOM 598 C CA . TRP A 1 74 ? -5.754 -3.226 5.597 1.00 87.56 74 TRP A CA 1
ATOM 599 C C . TRP A 1 74 ? -4.259 -3.097 5.386 1.00 87.56 74 TRP A C 1
ATOM 601 O O . TRP A 1 74 ? -3.523 -2.742 6.303 1.00 87.56 74 TRP A O 1
ATOM 611 N N . SER A 1 75 ? -3.861 -3.225 4.123 1.00 87.81 75 SER A N 1
ATOM 612 C CA . SER A 1 75 ? -2.521 -2.863 3.684 1.00 87.81 75 SER A CA 1
ATOM 613 C C . SER A 1 75 ? -2.233 -1.376 3.921 1.00 87.81 75 SER A C 1
ATOM 615 O O . SER A 1 75 ? -3.133 -0.520 3.831 1.00 87.81 75 SER A O 1
ATOM 617 N N . SER A 1 76 ? -0.970 -1.051 4.171 1.00 90.94 76 SER A N 1
ATOM 618 C CA . SER A 1 76 ? -0.508 0.338 4.185 1.00 90.94 76 SER A CA 1
ATOM 619 C C . SER A 1 76 ? -0.578 0.958 2.780 1.00 90.94 76 SER A C 1
ATOM 621 O O . SER A 1 76 ? -0.6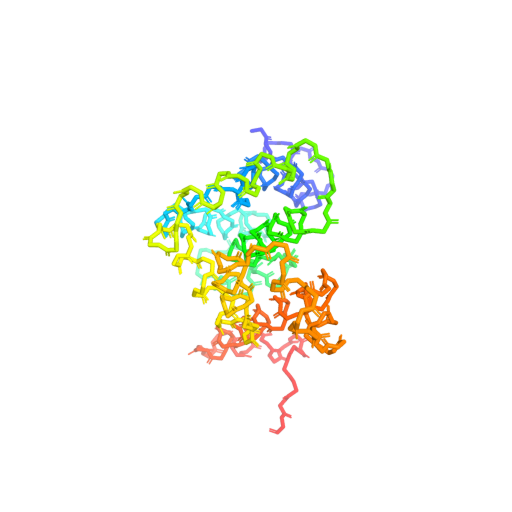10 0.265 1.757 1.00 90.94 76 SER A O 1
ATOM 623 N N . PHE A 1 77 ? -0.633 2.284 2.690 1.00 91.44 77 PHE A N 1
ATOM 624 C CA . PHE A 1 77 ? -0.465 2.993 1.422 1.00 91.44 77 PHE A CA 1
ATOM 625 C C . PHE A 1 77 ? 0.971 2.905 0.915 1.00 91.44 77 PHE A C 1
ATOM 627 O O . PHE A 1 77 ? 1.160 2.949 -0.296 1.00 91.44 77 PHE A O 1
ATOM 634 N N . TRP A 1 78 ? 1.959 2.697 1.793 1.00 90.06 78 TRP A N 1
ATOM 635 C CA . TRP A 1 78 ? 3.308 2.314 1.368 1.00 90.06 78 TRP A CA 1
ATOM 636 C C . TRP A 1 78 ? 3.286 0.988 0.591 1.00 90.06 78 TRP A C 1
ATOM 638 O O . TRP A 1 78 ? 3.715 0.975 -0.559 1.00 90.06 78 TRP A O 1
ATOM 648 N N . GLU A 1 79 ? 2.702 -0.084 1.141 1.00 89.56 79 GLU A N 1
ATOM 649 C CA . GLU A 1 79 ? 2.589 -1.383 0.444 1.00 89.56 79 GLU A CA 1
ATOM 650 C C . GLU A 1 79 ? 1.886 -1.236 -0.907 1.00 89.56 79 GLU A C 1
ATOM 652 O O . GLU A 1 79 ? 2.335 -1.772 -1.921 1.00 89.56 79 GLU A O 1
ATOM 657 N N . ARG A 1 80 ? 0.786 -0.475 -0.943 1.00 91.19 80 ARG A N 1
ATOM 658 C CA . ARG A 1 80 ? 0.033 -0.241 -2.183 1.00 91.19 80 ARG A CA 1
ATOM 659 C C . ARG A 1 80 ? 0.840 0.550 -3.205 1.00 91.19 80 ARG A C 1
ATOM 661 O O . ARG A 1 80 ? 0.783 0.227 -4.388 1.00 91.19 80 ARG A O 1
ATOM 668 N N . GLU A 1 81 ? 1.558 1.584 -2.770 1.00 91.12 81 GLU A N 1
ATOM 669 C CA . GLU A 1 81 ? 2.395 2.419 -3.637 1.00 91.12 81 GLU A CA 1
ATOM 670 C C . GLU A 1 81 ? 3.510 1.578 -4.257 1.00 91.12 81 GLU A C 1
ATOM 672 O O . GLU A 1 81 ? 3.694 1.598 -5.475 1.00 91.12 81 GLU A O 1
ATOM 677 N N . VAL A 1 82 ? 4.203 0.794 -3.432 1.00 87.12 82 VAL A N 1
ATOM 678 C CA . VAL A 1 82 ? 5.273 -0.102 -3.873 1.00 87.12 82 VAL A CA 1
ATOM 679 C C . VAL A 1 82 ? 4.729 -1.128 -4.863 1.00 87.12 82 VAL A C 1
ATOM 681 O O . VAL A 1 82 ? 5.236 -1.223 -5.980 1.00 87.12 82 VAL A O 1
ATOM 684 N N . LYS A 1 83 ? 3.637 -1.823 -4.521 1.00 86.88 83 LYS A N 1
ATOM 685 C CA . LYS A 1 83 ? 2.998 -2.813 -5.401 1.00 86.88 83 LYS A CA 1
ATOM 686 C C . LYS A 1 83 ? 2.587 -2.210 -6.744 1.00 86.88 83 LYS A C 1
ATOM 688 O O . LYS A 1 83 ? 2.827 -2.815 -7.785 1.00 86.88 83 LYS A O 1
ATOM 693 N N . ALA A 1 84 ? 2.010 -1.008 -6.748 1.00 88.88 84 ALA A N 1
ATOM 694 C CA . ALA A 1 84 ? 1.612 -0.328 -7.978 1.00 88.88 84 ALA A CA 1
ATOM 695 C C . ALA A 1 84 ? 2.813 0.074 -8.851 1.00 88.88 84 ALA A C 1
ATOM 697 O O . ALA A 1 84 ? 2.754 -0.080 -10.071 1.00 88.88 84 ALA A O 1
ATOM 698 N N . LYS A 1 85 ? 3.900 0.568 -8.246 1.00 85.62 85 LYS A N 1
ATOM 699 C CA . LYS A 1 85 ? 5.133 0.964 -8.951 1.00 85.62 85 LYS A CA 1
ATOM 700 C C . LYS A 1 85 ? 5.858 -0.223 -9.544 1.00 85.62 85 LYS A C 1
ATOM 702 O O . LYS A 1 85 ? 6.195 -0.211 -10.722 1.00 85.62 85 LYS A O 1
ATOM 707 N N . VAL A 1 86 ? 6.028 -1.264 -8.747 1.00 77.81 86 VAL A N 1
ATOM 708 C CA . VAL A 1 86 ? 6.646 -2.509 -9.182 1.00 77.81 86 VAL A CA 1
ATOM 709 C C . VAL A 1 86 ? 5.826 -3.147 -10.305 1.00 77.81 86 VAL A C 1
ATOM 711 O O . VAL A 1 86 ? 6.373 -3.460 -11.356 1.00 77.81 86 VAL A O 1
ATOM 714 N N . ALA A 1 87 ? 4.502 -3.249 -10.151 1.00 80.44 87 ALA A N 1
ATOM 715 C CA . ALA A 1 87 ? 3.635 -3.781 -11.203 1.00 80.44 87 ALA A CA 1
ATOM 716 C C . ALA A 1 87 ? 3.628 -2.922 -12.476 1.00 80.44 87 ALA A C 1
ATOM 718 O O . ALA A 1 87 ? 3.329 -3.431 -13.552 1.00 80.44 87 ALA A O 1
ATOM 719 N N . PHE A 1 88 ? 3.900 -1.621 -12.368 1.00 80.38 88 PHE A N 1
ATOM 720 C CA . PHE A 1 88 ? 4.075 -0.755 -13.529 1.00 80.38 88 PHE A CA 1
ATOM 721 C C . PHE A 1 88 ? 5.411 -1.030 -14.226 1.00 80.38 88 PHE A C 1
ATOM 723 O O . PHE A 1 88 ? 5.422 -1.221 -15.436 1.00 80.38 88 PHE A O 1
ATOM 730 N N . VAL A 1 89 ? 6.510 -1.126 -13.473 1.00 75.19 89 VAL A N 1
ATOM 731 C CA . VAL A 1 89 ? 7.836 -1.468 -14.012 1.00 75.19 89 VAL A CA 1
ATOM 732 C C . VAL A 1 89 ? 7.802 -2.817 -14.721 1.00 75.19 89 VAL A C 1
ATOM 734 O O . VAL A 1 89 ? 8.178 -2.883 -15.883 1.00 75.19 89 VAL A O 1
ATOM 737 N N . VAL A 1 90 ? 7.283 -3.864 -14.074 1.00 73.50 90 VAL A N 1
ATOM 738 C CA . VAL A 1 90 ? 7.174 -5.206 -14.673 1.00 73.50 90 VAL A CA 1
ATOM 739 C C . VAL A 1 90 ? 6.406 -5.153 -15.994 1.00 73.50 90 VAL A C 1
ATOM 741 O O . VAL A 1 90 ? 6.886 -5.676 -16.991 1.00 73.50 90 VAL A O 1
ATOM 744 N N . ARG A 1 91 ? 5.277 -4.435 -16.052 1.00 76.25 91 ARG A N 1
ATOM 745 C CA . ARG A 1 91 ? 4.517 -4.266 -17.302 1.00 76.25 91 ARG A CA 1
ATOM 746 C C . ARG A 1 91 ? 5.305 -3.552 -18.391 1.00 76.25 91 ARG A C 1
ATOM 748 O O . ARG A 1 91 ? 5.274 -3.965 -19.542 1.00 76.25 91 ARG A O 1
ATOM 755 N N . VAL A 1 92 ? 6.030 -2.493 -18.040 1.00 72.38 92 VAL A N 1
ATOM 756 C CA . VAL A 1 92 ? 6.876 -1.770 -18.998 1.00 72.38 92 VAL A CA 1
ATOM 757 C C . VAL A 1 92 ? 8.025 -2.647 -19.512 1.00 72.38 92 VAL A C 1
ATOM 759 O O . VAL A 1 92 ? 8.478 -2.441 -20.635 1.00 72.38 92 VAL A O 1
ATOM 762 N N . LEU A 1 93 ? 8.487 -3.628 -18.736 1.00 69.06 93 LEU A N 1
ATOM 763 C CA . LEU A 1 93 ? 9.589 -4.514 -19.115 1.00 69.06 93 LEU A CA 1
ATOM 764 C C . LEU A 1 93 ? 9.149 -5.760 -19.884 1.00 69.06 93 LEU A C 1
ATOM 766 O O . LEU A 1 93 ? 9.814 -6.129 -20.845 1.00 69.06 93 LEU A O 1
ATOM 770 N N . GLU A 1 94 ? 8.069 -6.407 -19.457 1.00 68.62 94 GLU A N 1
ATOM 771 C CA . GLU A 1 94 ? 7.674 -7.727 -19.959 1.00 68.62 94 GLU A CA 1
ATOM 772 C C . GLU A 1 94 ? 6.623 -7.669 -21.073 1.00 68.62 94 GLU A C 1
ATOM 774 O O . GLU A 1 94 ? 6.531 -8.606 -21.861 1.00 68.62 94 GLU A O 1
ATOM 779 N N . GLU A 1 95 ? 5.822 -6.602 -21.157 1.00 71.81 95 GLU A N 1
ATOM 780 C CA . GLU A 1 95 ? 4.753 -6.502 -22.157 1.00 71.81 95 GLU A CA 1
ATOM 781 C C . GLU A 1 95 ? 5.206 -5.741 -23.415 1.00 71.81 95 GLU A C 1
ATOM 783 O O . GLU A 1 95 ? 6.025 -4.825 -23.357 1.00 71.81 95 GLU A O 1
ATOM 788 N N . ASP A 1 96 ? 4.600 -6.049 -24.565 1.00 68.19 96 ASP A N 1
ATOM 789 C CA . ASP A 1 96 ? 4.885 -5.390 -25.857 1.00 68.19 96 ASP A CA 1
ATOM 790 C C . ASP A 1 96 ? 3.776 -4.448 -26.354 1.00 68.19 96 ASP A C 1
ATOM 792 O O . ASP A 1 96 ? 3.785 -3.938 -27.487 1.00 68.19 96 ASP A O 1
ATOM 796 N N . GLY A 1 97 ? 2.818 -4.151 -25.476 1.00 76.88 97 GLY A N 1
ATOM 797 C CA . GLY A 1 97 ? 1.758 -3.184 -25.738 1.00 76.88 97 GLY A CA 1
ATOM 798 C C . GLY A 1 97 ? 2.287 -1.767 -25.992 1.00 76.88 97 GLY A C 1
ATOM 799 O O . GLY A 1 97 ? 3.412 -1.414 -25.634 1.00 76.88 97 GLY A O 1
ATOM 800 N N . LEU A 1 98 ? 1.442 -0.916 -26.582 1.00 76.12 98 LEU A N 1
ATOM 801 C CA . LEU A 1 98 ? 1.770 0.492 -26.844 1.00 76.12 98 LEU A CA 1
ATOM 802 C C . LEU A 1 98 ? 2.215 1.224 -25.567 1.00 76.12 98 LEU A C 1
ATOM 804 O O . LEU A 1 98 ? 3.211 1.939 -25.579 1.00 76.12 98 LEU A O 1
ATOM 808 N N . VAL A 1 99 ? 1.514 0.994 -24.453 1.00 73.88 99 VAL A N 1
ATOM 809 C CA . VAL A 1 99 ? 1.832 1.594 -23.146 1.00 73.88 99 VAL A CA 1
ATOM 810 C C . VAL A 1 99 ? 3.209 1.162 -22.647 1.00 73.88 99 VAL A C 1
ATOM 812 O O . VAL A 1 99 ? 3.942 1.986 -22.111 1.00 73.88 99 VAL A O 1
ATOM 815 N N . ALA A 1 100 ? 3.585 -0.102 -22.848 1.00 73.44 100 ALA A N 1
ATOM 816 C CA . ALA A 1 100 ? 4.895 -0.600 -22.455 1.00 73.44 100 ALA A CA 1
ATOM 817 C C . ALA A 1 100 ? 5.999 -0.003 -23.338 1.00 73.44 100 ALA A C 1
ATOM 819 O O . ALA A 1 100 ? 7.000 0.475 -22.816 1.00 73.44 100 ALA A O 1
ATOM 820 N N . ARG A 1 101 ? 5.786 0.090 -24.658 1.00 69.12 101 ARG A N 1
ATOM 821 C CA . ARG A 1 101 ? 6.727 0.736 -25.591 1.00 69.12 101 ARG A CA 1
ATOM 822 C C . ARG A 1 101 ? 6.940 2.221 -25.291 1.00 69.12 101 ARG A C 1
ATOM 824 O O . ARG A 1 101 ? 8.082 2.655 -25.169 1.00 69.12 101 ARG A O 1
ATOM 831 N N . VAL A 1 102 ? 5.858 2.981 -25.121 1.00 72.69 102 VAL A N 1
ATOM 832 C CA . VAL A 1 102 ? 5.921 4.402 -24.739 1.00 72.69 102 VAL A CA 1
ATOM 833 C C . VAL A 1 102 ? 6.532 4.551 -23.347 1.00 72.69 102 VAL A C 1
ATOM 835 O O . VAL A 1 102 ? 7.399 5.392 -23.146 1.00 72.69 102 VAL A O 1
ATOM 838 N N . GLY A 1 103 ? 6.152 3.689 -22.402 1.00 71.44 103 GLY A N 1
ATOM 839 C CA . GLY A 1 103 ? 6.736 3.640 -21.066 1.00 71.44 103 GLY A CA 1
ATOM 840 C C . GLY A 1 103 ? 8.247 3.431 -21.109 1.00 71.44 103 GLY A C 1
ATOM 841 O O . GLY A 1 103 ? 8.967 4.185 -20.465 1.00 71.44 103 GLY A O 1
ATOM 842 N N . ARG A 1 104 ? 8.746 2.482 -21.912 1.00 72.50 104 ARG A N 1
ATOM 843 C CA . ARG A 1 104 ? 10.185 2.251 -22.115 1.00 72.50 104 ARG A CA 1
ATOM 844 C C . ARG A 1 104 ? 10.869 3.489 -22.683 1.00 72.50 104 ARG A C 1
ATOM 846 O O . ARG A 1 104 ? 11.868 3.917 -22.117 1.00 72.50 104 ARG A O 1
ATOM 853 N N . ALA A 1 105 ? 10.316 4.093 -23.735 1.00 65.94 105 ALA A N 1
ATOM 854 C CA . ALA A 1 105 ? 10.866 5.314 -24.328 1.00 65.94 105 ALA A CA 1
ATOM 855 C C . ALA A 1 105 ? 10.942 6.460 -23.303 1.00 65.94 105 ALA A C 1
ATOM 857 O O . ALA A 1 105 ? 12.016 7.009 -23.068 1.00 65.94 105 ALA A O 1
ATOM 858 N N . CYS A 1 106 ? 9.847 6.738 -22.589 1.00 67.25 106 CYS A N 1
ATOM 859 C CA . CYS A 1 106 ? 9.823 7.756 -21.541 1.00 67.25 106 CYS A CA 1
ATOM 860 C C . CYS A 1 106 ? 10.792 7.435 -20.395 1.00 67.25 106 CYS A C 1
ATOM 862 O O . CYS A 1 106 ? 11.450 8.332 -19.882 1.00 67.25 106 CYS A O 1
ATOM 864 N N . LEU A 1 107 ? 10.911 6.173 -19.972 1.00 66.56 10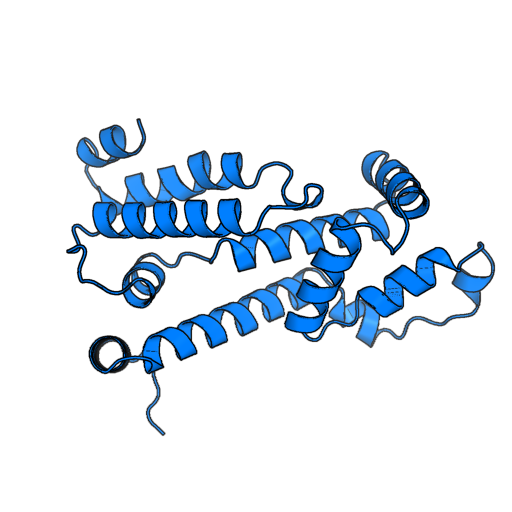7 LEU A N 1
ATOM 865 C CA . LEU A 1 107 ? 11.854 5.771 -18.925 1.00 66.56 107 LEU A CA 1
ATOM 866 C C . LEU A 1 107 ? 13.313 5.979 -19.343 1.00 66.56 107 LEU A C 1
ATOM 868 O O . LEU A 1 107 ? 14.119 6.416 -18.514 1.00 66.56 107 LEU A O 1
ATOM 872 N N . MET A 1 108 ? 13.629 5.703 -20.610 1.00 62.50 108 MET A N 1
ATOM 873 C CA . MET A 1 108 ? 14.944 5.949 -21.204 1.00 62.50 108 MET A CA 1
ATOM 874 C C . MET A 1 108 ? 15.257 7.451 -21.283 1.00 62.50 108 MET A C 1
ATOM 876 O O . MET A 1 108 ? 16.376 7.851 -20.962 1.00 62.50 108 MET A O 1
ATOM 880 N N . GLU A 1 109 ? 14.270 8.287 -21.618 1.00 63.38 109 GLU A N 1
ATOM 881 C CA . GLU A 1 109 ? 14.416 9.749 -21.709 1.00 63.38 109 GLU A CA 1
ATOM 882 C C . GLU A 1 109 ? 14.501 10.445 -20.343 1.00 63.38 109 GLU A C 1
ATOM 884 O O . GLU A 1 109 ? 15.352 11.306 -20.125 1.00 63.38 109 GLU A O 1
ATOM 889 N N . ILE A 1 110 ? 13.645 10.057 -19.390 1.00 61.97 110 ILE A N 1
ATOM 890 C CA . ILE A 1 110 ? 13.571 10.647 -18.042 1.00 61.97 110 ILE A CA 1
ATOM 891 C C . ILE A 1 110 ? 14.895 10.459 -17.277 1.00 61.97 110 ILE A C 1
ATOM 893 O O . ILE A 1 110 ? 15.253 11.294 -16.440 1.00 61.97 110 ILE A O 1
ATOM 897 N N . GLY A 1 111 ? 15.622 9.372 -17.564 1.00 58.03 111 GLY A N 1
ATOM 898 C CA . GLY A 1 111 ? 16.960 9.087 -17.049 1.00 58.03 111 GLY A CA 1
ATOM 899 C C . GLY A 1 111 ? 17.027 8.789 -15.542 1.00 58.03 111 GLY A C 1
ATOM 900 O O . GLY A 1 111 ? 16.240 9.272 -14.734 1.00 58.03 111 GLY A O 1
ATOM 901 N N . VAL A 1 112 ? 18.044 8.031 -15.116 1.00 61.66 112 VAL A N 1
ATOM 902 C CA . VAL A 1 112 ? 18.215 7.495 -13.736 1.00 61.66 112 VAL A CA 1
ATOM 903 C C . VAL A 1 112 ? 18.241 8.576 -12.637 1.00 61.66 112 VAL A C 1
ATOM 905 O O . VAL A 1 112 ? 18.029 8.299 -11.459 1.00 61.66 112 VAL A O 1
ATOM 908 N N . ARG A 1 113 ? 18.481 9.842 -12.996 1.00 63.09 113 ARG A N 1
ATOM 909 C CA . ARG A 1 113 ? 18.539 10.959 -12.039 1.00 63.09 113 ARG A CA 1
ATOM 910 C C . ARG A 1 113 ? 17.164 11.479 -11.612 1.00 63.09 113 ARG A C 1
ATOM 912 O O . ARG A 1 113 ? 17.102 12.309 -10.701 1.00 63.09 113 ARG A O 1
ATOM 919 N N . SER A 1 114 ? 16.080 11.017 -12.236 1.00 74.75 114 SER A N 1
ATOM 920 C CA . SER A 1 114 ? 14.736 11.502 -11.929 1.00 74.75 114 SER A CA 1
ATOM 921 C C . SER A 1 114 ? 14.298 11.161 -10.502 1.00 74.75 114 SER A C 1
ATOM 923 O O . SER A 1 114 ? 14.716 10.170 -9.899 1.00 74.75 114 SER A O 1
ATOM 925 N N . LYS A 1 115 ? 13.405 11.989 -9.945 1.00 81.56 115 LYS A N 1
ATOM 926 C CA . LYS A 1 115 ? 12.830 11.753 -8.610 1.00 81.56 115 LYS A CA 1
ATOM 927 C C . LYS A 1 115 ? 12.076 10.422 -8.540 1.00 81.56 115 LYS A C 1
ATOM 929 O O . LYS A 1 115 ? 12.051 9.794 -7.486 1.00 81.56 115 LYS A O 1
ATOM 934 N N . TRP A 1 116 ? 11.479 10.001 -9.654 1.00 82.19 116 TRP A N 1
ATOM 935 C CA . TRP A 1 116 ? 10.754 8.739 -9.750 1.00 82.19 116 TRP A CA 1
ATOM 936 C C . TRP A 1 116 ? 11.697 7.547 -9.622 1.00 82.19 116 TRP A C 1
ATOM 938 O O . TRP A 1 116 ? 11.459 6.671 -8.793 1.00 82.19 116 TRP A O 1
ATOM 948 N N . TRP A 1 117 ? 12.821 7.584 -10.341 1.00 75.50 117 TRP A N 1
ATOM 949 C CA . TRP A 1 117 ? 13.838 6.539 -10.284 1.00 75.50 117 TRP A CA 1
ATOM 950 C C . TRP A 1 117 ? 14.455 6.398 -8.899 1.00 75.50 117 TRP A C 1
ATOM 952 O O . TRP A 1 117 ? 14.518 5.294 -8.367 1.00 75.50 117 TRP A O 1
ATOM 962 N N . LYS A 1 118 ? 14.811 7.517 -8.261 1.00 79.38 118 LYS A N 1
ATOM 963 C CA . LYS A 1 118 ? 15.321 7.505 -6.880 1.00 79.38 118 LYS A CA 1
ATOM 964 C C . LYS A 1 118 ? 14.316 6.906 -5.892 1.00 79.38 118 LYS A C 1
ATOM 966 O O . LYS A 1 118 ? 14.704 6.194 -4.973 1.00 79.38 118 LYS A O 1
ATOM 971 N N . LYS A 1 119 ? 13.020 7.192 -6.071 1.00 83.44 119 LYS A N 1
ATOM 972 C CA . LYS A 1 119 ? 11.952 6.661 -5.210 1.00 83.44 119 LYS A CA 1
ATOM 973 C C . LYS A 1 119 ? 11.805 5.149 -5.382 1.00 83.44 119 LYS A C 1
ATOM 975 O O . LYS A 1 119 ? 11.724 4.453 -4.376 1.00 83.44 119 LYS A O 1
ATOM 980 N N . ILE A 1 120 ? 11.779 4.657 -6.622 1.00 79.00 120 ILE A N 1
ATOM 981 C CA . ILE A 1 120 ? 11.705 3.216 -6.895 1.00 79.00 120 ILE A CA 1
ATOM 982 C C . ILE A 1 120 ? 12.932 2.510 -6.359 1.00 79.00 120 ILE A C 1
ATOM 984 O O . ILE A 1 120 ? 12.774 1.519 -5.664 1.00 79.00 120 ILE A O 1
ATOM 988 N N . GLY A 1 121 ? 14.115 3.070 -6.595 1.00 76.88 121 GLY A N 1
ATOM 989 C CA . GLY A 1 121 ? 15.355 2.516 -6.085 1.00 76.88 121 GLY A CA 1
ATOM 990 C C . GLY A 1 121 ? 15.350 2.293 -4.584 1.00 76.88 121 GLY A C 1
ATOM 991 O O . GLY A 1 121 ? 15.554 1.177 -4.120 1.00 76.88 121 GLY A O 1
ATOM 992 N N . LYS A 1 122 ? 14.961 3.326 -3.833 1.00 81.88 122 LYS A N 1
ATOM 993 C CA . LYS A 1 122 ? 14.793 3.214 -2.384 1.00 81.88 122 LYS A CA 1
ATOM 994 C C . LYS A 1 122 ? 13.763 2.146 -1.988 1.00 81.88 122 LYS A C 1
ATOM 996 O O . LYS A 1 122 ? 13.970 1.412 -1.033 1.00 81.88 122 LYS A O 1
ATOM 1001 N N . MET A 1 123 ? 12.637 2.056 -2.699 1.00 83.88 123 MET A N 1
ATOM 1002 C CA . MET A 1 123 ? 11.614 1.042 -2.411 1.00 83.88 123 MET A CA 1
ATOM 1003 C C . MET A 1 123 ? 12.109 -0.374 -2.687 1.00 83.88 123 MET A C 1
ATOM 1005 O O . MET A 1 123 ? 11.761 -1.289 -1.956 1.00 83.88 123 MET A O 1
ATOM 1009 N N . THR A 1 124 ? 12.899 -0.568 -3.737 1.00 76.25 124 THR A N 1
ATOM 1010 C CA . THR A 1 124 ? 13.407 -1.885 -4.119 1.00 76.25 124 THR A CA 1
ATOM 1011 C C . THR A 1 124 ? 14.548 -2.319 -3.202 1.00 76.25 124 THR A C 1
ATOM 1013 O O . THR A 1 124 ? 14.572 -3.477 -2.795 1.00 76.25 124 THR A O 1
ATOM 1016 N N . GLU A 1 125 ? 15.387 -1.378 -2.754 1.00 79.25 125 GLU A N 1
ATOM 1017 C CA . GLU A 1 125 ? 16.335 -1.578 -1.647 1.00 79.25 125 GLU A CA 1
ATOM 1018 C C . GLU A 1 125 ? 15.612 -2.015 -0.363 1.00 79.25 125 GLU A C 1
ATOM 1020 O O . GLU A 1 125 ? 15.987 -3.019 0.235 1.00 79.25 125 GLU A O 1
ATOM 1025 N N . GLU A 1 126 ? 14.525 -1.329 0.021 1.00 81.12 126 GLU A N 1
ATOM 1026 C CA . GLU A 1 126 ? 13.694 -1.701 1.182 1.00 81.12 126 GLU A CA 1
ATOM 1027 C C . GLU A 1 126 ? 13.067 -3.105 1.047 1.00 81.12 126 GLU A C 1
ATOM 1029 O O . GLU A 1 126 ? 12.762 -3.731 2.058 1.00 81.12 126 GLU A O 1
ATOM 1034 N N . LEU A 1 127 ? 12.880 -3.610 -0.177 1.00 75.44 127 LEU A N 1
ATOM 1035 C CA . LEU A 1 127 ? 12.401 -4.972 -0.453 1.00 75.44 127 LEU A CA 1
ATOM 1036 C C . LEU A 1 127 ? 13.536 -6.002 -0.607 1.00 75.44 127 LEU A C 1
ATOM 1038 O O . LEU A 1 127 ? 13.268 -7.178 -0.880 1.00 75.44 127 LEU A O 1
ATOM 1042 N N . GLY A 1 128 ? 14.799 -5.576 -0.522 1.00 71.50 128 GLY A N 1
ATOM 1043 C CA . GLY A 1 128 ? 15.968 -6.407 -0.816 1.00 71.50 128 GLY A CA 1
ATOM 1044 C C . GLY A 1 128 ? 15.998 -6.932 -2.256 1.00 71.50 128 GLY A C 1
ATOM 1045 O O . GLY A 1 128 ? 16.526 -8.020 -2.502 1.00 71.50 128 GLY A O 1
ATOM 1046 N N . VAL A 1 129 ? 15.346 -6.235 -3.193 1.00 66.50 129 VAL A N 1
ATOM 1047 C CA . VAL A 1 129 ? 15.331 -6.575 -4.621 1.00 66.50 129 VAL A CA 1
ATOM 1048 C C . VAL A 1 129 ? 16.195 -5.563 -5.353 1.00 66.50 129 VAL A C 1
ATOM 1050 O O . VAL A 1 129 ? 15.902 -4.369 -5.346 1.00 66.50 129 VAL A O 1
ATOM 1053 N N . ASP A 1 130 ? 17.230 -6.033 -6.038 1.00 62.78 130 ASP A N 1
ATOM 1054 C CA . ASP A 1 130 ? 18.105 -5.156 -6.807 1.00 62.78 130 ASP A CA 1
ATOM 1055 C C . ASP A 1 130 ? 17.533 -4.848 -8.204 1.00 62.78 130 ASP A C 1
ATOM 1057 O O . ASP A 1 130 ? 18.028 -5.257 -9.253 1.00 62.78 130 ASP A O 1
ATOM 1061 N N . VAL A 1 131 ? 16.399 -4.149 -8.215 1.00 54.84 131 VAL A N 1
ATOM 1062 C CA . VAL A 1 131 ? 15.720 -3.716 -9.447 1.00 54.84 131 VAL A CA 1
ATOM 1063 C C . VAL A 1 131 ? 16.489 -2.571 -10.119 1.00 54.84 131 VAL A C 1
ATOM 1065 O O . VAL A 1 131 ? 16.422 -2.399 -11.337 1.00 54.84 131 VAL A O 1
ATOM 1068 N N . LEU A 1 132 ? 17.236 -1.789 -9.333 1.00 49.50 132 LEU A N 1
ATOM 1069 C CA . LEU A 1 132 ? 18.056 -0.683 -9.822 1.00 49.50 132 LEU A CA 1
ATOM 1070 C C . LEU A 1 132 ? 19.219 -1.173 -10.672 1.00 49.50 132 LEU A C 1
ATOM 1072 O O . LEU A 1 132 ? 19.399 -0.626 -11.760 1.00 49.50 132 LEU A O 1
ATOM 1076 N N . SER A 1 133 ? 19.963 -2.192 -10.234 1.00 52.25 133 SER A N 1
ATOM 1077 C CA . SER A 1 133 ? 21.052 -2.754 -11.039 1.00 52.25 133 SER A CA 1
ATOM 1078 C C . SER A 1 133 ? 20.540 -3.241 -12.389 1.00 52.25 133 SER A C 1
ATOM 1080 O O . SER A 1 133 ? 21.102 -2.864 -13.413 1.00 52.25 133 SER A O 1
ATOM 1082 N N . ASN A 1 134 ? 19.390 -3.919 -12.421 1.00 52.34 134 ASN A N 1
ATOM 1083 C CA . ASN A 1 134 ? 18.788 -4.443 -13.653 1.00 52.34 134 ASN A CA 1
ATOM 1084 C C . ASN A 1 134 ? 18.220 -3.357 -14.596 1.00 52.34 134 ASN A C 1
ATOM 1086 O O . ASN A 1 134 ? 18.202 -3.532 -15.814 1.00 52.34 134 ASN A O 1
ATOM 1090 N N . LEU A 1 135 ? 17.791 -2.198 -14.079 1.00 52.94 135 LEU A N 1
ATOM 1091 C CA . LEU A 1 135 ? 17.255 -1.092 -14.896 1.00 52.94 135 LEU A CA 1
ATOM 1092 C C . LEU A 1 135 ? 18.325 -0.073 -15.322 1.00 52.94 135 LEU A C 1
ATOM 1094 O O . LEU A 1 135 ? 18.264 0.464 -16.430 1.00 52.94 135 LEU A O 1
ATOM 1098 N N . VAL A 1 136 ? 19.340 0.166 -14.485 1.00 51.16 136 VAL A N 1
ATOM 1099 C CA . VAL A 1 136 ? 20.567 0.899 -14.857 1.00 51.16 136 VAL A CA 1
ATOM 1100 C C . VAL A 1 136 ? 21.325 0.145 -15.954 1.00 51.16 136 VAL A C 1
ATOM 1102 O O . VAL A 1 136 ? 21.901 0.768 -16.846 1.00 51.16 136 VAL A O 1
ATOM 1105 N N . TRP A 1 137 ? 21.257 -1.184 -15.928 1.00 46.28 137 TRP A N 1
ATOM 1106 C CA . TRP A 1 137 ? 21.722 -2.091 -16.972 1.00 46.28 137 TRP A CA 1
ATOM 1107 C C . TRP A 1 137 ? 20.922 -1.924 -18.271 1.00 46.28 137 TRP A C 1
ATOM 1109 O O . TRP A 1 137 ? 21.530 -1.702 -19.312 1.00 46.28 137 TRP A O 1
ATOM 1119 N N . LEU A 1 138 ? 19.584 -1.841 -18.225 1.00 48.28 138 LEU A N 1
ATOM 1120 C CA . LEU A 1 138 ? 18.749 -1.566 -19.411 1.00 48.28 138 LEU A CA 1
ATOM 1121 C C . LEU A 1 138 ? 19.052 -0.221 -20.093 1.00 48.28 138 LEU A C 1
ATOM 1123 O O . LEU A 1 138 ? 19.043 -0.156 -21.318 1.00 48.28 138 LEU A O 1
ATOM 1127 N N . ARG A 1 139 ? 19.419 0.832 -19.346 1.00 47.06 139 ARG A N 1
ATOM 1128 C CA . ARG A 1 139 ? 19.900 2.108 -19.927 1.00 47.06 139 ARG A CA 1
ATOM 1129 C C . ARG A 1 139 ? 21.164 1.946 -20.787 1.00 47.06 139 ARG A C 1
ATOM 1131 O O . ARG A 1 139 ? 21.432 2.790 -21.638 1.00 47.06 139 ARG A O 1
ATOM 1138 N N . ARG A 1 140 ? 21.966 0.910 -20.535 1.00 46.59 140 ARG A N 1
ATOM 1139 C CA . ARG A 1 140 ? 23.258 0.652 -21.193 1.00 46.59 140 ARG A CA 1
ATOM 1140 C C . ARG A 1 140 ? 23.151 -0.257 -22.418 1.00 46.59 140 ARG A C 1
ATOM 1142 O O . ARG A 1 140 ? 24.147 -0.472 -23.099 1.00 46.59 140 ARG A O 1
ATOM 1149 N N . MET A 1 141 ? 21.964 -0.782 -22.695 1.00 40.62 141 MET A N 1
ATOM 1150 C CA . MET A 1 141 ? 21.773 -1.891 -23.617 1.00 40.62 141 MET A CA 1
ATOM 1151 C C . MET A 1 141 ? 21.332 -1.409 -24.997 1.00 40.62 141 MET A C 1
ATOM 1153 O O . MET A 1 141 ? 20.167 -1.083 -25.218 1.00 40.62 141 MET A O 1
ATOM 1157 N N . SER A 1 142 ? 22.270 -1.418 -25.946 1.00 46.81 142 SER A N 1
ATOM 1158 C CA . SER A 1 142 ? 21.933 -1.680 -27.348 1.00 46.81 142 SER A CA 1
ATOM 1159 C C . SER A 1 142 ? 21.460 -3.139 -27.484 1.00 46.81 142 SER A C 1
ATOM 1161 O O . SER A 1 142 ? 21.645 -3.943 -26.567 1.00 46.81 142 SER A O 1
ATOM 1163 N N . ALA A 1 143 ? 20.882 -3.512 -28.630 1.00 45.09 143 ALA A N 1
ATOM 1164 C CA . ALA A 1 143 ? 20.432 -4.882 -28.914 1.00 45.09 143 ALA A CA 1
ATOM 1165 C C . ALA A 1 143 ? 21.504 -5.975 -28.667 1.00 45.09 143 ALA A C 1
ATOM 1167 O O . ALA A 1 143 ? 21.157 -7.131 -28.455 1.00 45.09 143 ALA A O 1
ATOM 1168 N N . ILE A 1 144 ? 22.790 -5.602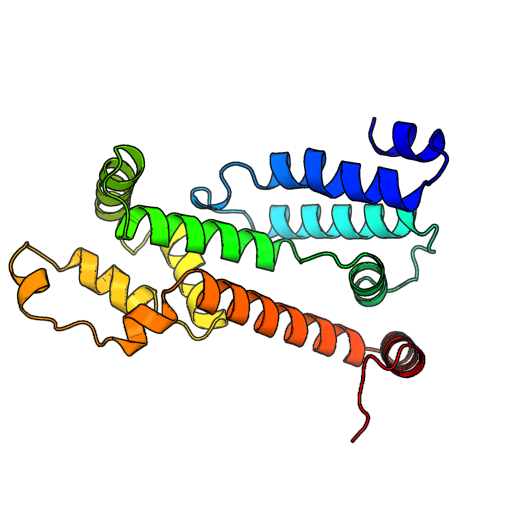 -28.636 1.00 40.62 144 ILE A N 1
ATOM 1169 C CA . ILE A 1 144 ? 23.942 -6.487 -28.408 1.00 40.62 144 ILE A CA 1
ATOM 1170 C C . ILE A 1 144 ? 24.087 -6.865 -26.924 1.00 40.62 144 ILE A C 1
ATOM 1172 O O . ILE A 1 144 ? 24.307 -8.030 -26.607 1.00 40.62 144 ILE A O 1
ATOM 1176 N N . GLY A 1 145 ? 23.839 -5.935 -25.997 1.00 43.25 145 GLY A N 1
ATOM 1177 C CA . GLY A 1 145 ? 23.912 -6.238 -24.563 1.00 43.25 145 GLY A CA 1
ATOM 1178 C C . GLY A 1 145 ? 22.827 -7.222 -24.097 1.00 43.25 145 GLY A C 1
ATOM 1179 O O . GLY A 1 145 ? 23.016 -7.930 -23.109 1.00 43.25 145 GLY A O 1
ATOM 1180 N N . VAL A 1 146 ? 21.703 -7.302 -24.832 1.00 44.47 146 VAL A N 1
ATOM 1181 C CA . VAL A 1 146 ? 20.577 -8.224 -24.552 1.00 44.47 146 VAL A CA 1
ATOM 1182 C C . VAL A 1 146 ? 21.002 -9.669 -24.762 1.00 44.47 146 VAL A C 1
ATOM 1184 O O . VAL A 1 146 ? 20.568 -10.543 -24.016 1.00 44.47 146 VAL A O 1
ATOM 1187 N N . ALA A 1 147 ? 21.872 -9.909 -25.741 1.00 45.22 147 ALA A N 1
ATOM 1188 C CA . ALA A 1 147 ? 22.399 -11.230 -26.043 1.00 45.22 147 ALA A CA 1
ATOM 1189 C C . ALA A 1 147 ? 23.560 -11.632 -25.114 1.00 45.22 147 ALA A C 1
ATOM 1191 O O . ALA A 1 147 ? 23.707 -12.812 -24.811 1.00 45.22 147 ALA A O 1
ATOM 1192 N N . GLU A 1 148 ? 24.365 -10.674 -24.641 1.00 41.41 148 GLU A N 1
ATOM 1193 C CA . GLU A 1 148 ? 25.612 -10.961 -23.912 1.00 41.41 148 GLU A CA 1
ATOM 1194 C C . GLU A 1 148 ? 25.444 -11.221 -22.410 1.00 41.41 148 GLU A C 1
ATOM 1196 O O . GLU A 1 148 ? 26.282 -11.894 -21.816 1.00 41.41 148 GLU A O 1
ATOM 1201 N N . MET A 1 149 ? 24.396 -10.707 -21.763 1.00 42.72 149 MET A N 1
ATOM 1202 C CA . MET A 1 149 ? 24.413 -10.586 -20.298 1.00 42.72 149 MET A CA 1
ATOM 1203 C C . MET A 1 149 ? 23.548 -11.584 -19.509 1.00 42.72 149 MET A C 1
ATOM 1205 O O . MET A 1 149 ? 23.282 -11.342 -18.337 1.00 42.72 149 MET A O 1
ATOM 1209 N N . GLY A 1 150 ? 23.144 -12.707 -20.116 1.00 48.25 150 GLY A N 1
ATOM 1210 C CA . GLY A 1 150 ? 22.760 -13.947 -19.414 1.00 48.25 150 GLY A CA 1
ATOM 1211 C C . GLY A 1 150 ? 22.046 -13.782 -18.065 1.00 48.25 150 GLY A C 1
ATOM 1212 O O . GLY A 1 150 ? 22.586 -14.195 -17.041 1.00 48.25 150 GLY A O 1
ATOM 1213 N N . ILE A 1 151 ? 20.849 -13.175 -18.058 1.00 48.97 151 ILE A N 1
ATOM 1214 C CA . ILE A 1 151 ? 20.041 -12.994 -16.839 1.00 48.97 151 ILE A CA 1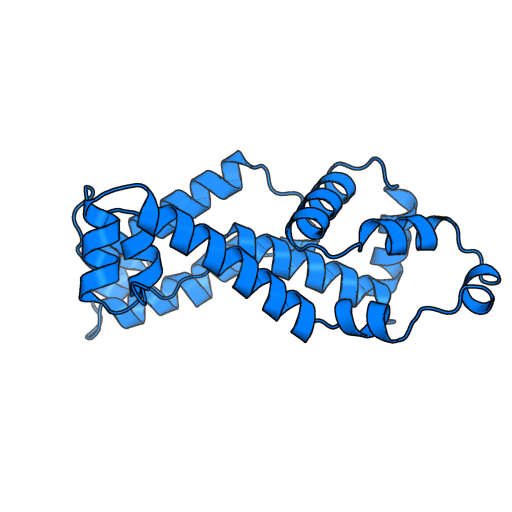
ATOM 1215 C C . ILE A 1 151 ? 19.898 -14.346 -16.139 1.00 48.97 151 ILE A C 1
ATOM 1217 O O . ILE A 1 151 ? 19.330 -15.284 -16.708 1.00 48.97 151 ILE A O 1
ATOM 1221 N N . CYS A 1 152 ? 20.381 -14.440 -14.898 1.00 51.28 152 CYS A N 1
ATOM 1222 C CA . CYS A 1 152 ? 20.234 -15.661 -14.124 1.00 51.28 152 CYS A CA 1
ATOM 1223 C C . CYS A 1 152 ? 18.745 -15.896 -13.850 1.00 51.28 152 CYS A C 1
ATOM 1225 O O . CYS A 1 152 ? 18.000 -14.985 -13.468 1.00 51.28 152 CYS A O 1
ATOM 1227 N N . GLU A 1 153 ? 18.288 -17.132 -14.031 1.00 53.56 153 GLU A N 1
ATOM 1228 C CA . GLU A 1 153 ? 16.879 -17.487 -13.874 1.00 53.56 153 GLU A CA 1
ATOM 1229 C C . GLU A 1 153 ? 16.335 -17.121 -12.479 1.00 53.56 153 GLU A C 1
ATOM 1231 O O . GLU A 1 153 ? 15.156 -16.798 -12.328 1.00 53.56 153 GLU A O 1
ATOM 1236 N N . ASP A 1 154 ? 17.205 -17.056 -11.470 1.00 55.56 154 ASP A N 1
ATOM 1237 C CA . ASP A 1 154 ? 16.869 -16.670 -10.098 1.00 55.56 154 ASP A CA 1
ATOM 1238 C C . ASP A 1 154 ? 16.631 -15.165 -9.903 1.00 55.56 154 ASP A C 1
ATOM 1240 O O . ASP A 1 154 ? 15.848 -14.762 -9.038 1.00 55.56 154 ASP A O 1
ATOM 1244 N N . GLU A 1 155 ? 17.248 -14.306 -10.710 1.00 55.03 155 GLU A N 1
ATOM 1245 C CA . GLU A 1 155 ? 16.936 -12.869 -10.733 1.00 55.03 155 GLU A CA 1
ATOM 1246 C C . GLU A 1 155 ? 15.595 -12.632 -11.424 1.00 55.03 155 GLU A C 1
ATOM 1248 O O . GLU A 1 155 ? 14.754 -11.871 -10.937 1.00 55.03 155 GLU A O 1
ATOM 1253 N N . ARG A 1 156 ? 15.333 -13.389 -12.494 1.00 59.06 156 ARG A N 1
ATOM 1254 C CA . ARG A 1 156 ? 14.035 -13.395 -13.172 1.00 59.06 156 ARG A CA 1
ATOM 1255 C C . ARG A 1 156 ? 12.918 -13.910 -12.264 1.00 59.06 156 ARG A C 1
ATOM 1257 O O . ARG A 1 156 ? 11.832 -13.337 -12.249 1.00 59.06 156 ARG A O 1
ATOM 1264 N N . LYS A 1 157 ? 13.173 -14.953 -11.465 1.00 61.38 157 LYS A N 1
ATOM 1265 C CA . LYS A 1 157 ? 12.238 -15.450 -10.436 1.00 61.38 157 LYS A CA 1
ATOM 1266 C C . LYS A 1 157 ? 11.947 -14.386 -9.376 1.00 61.38 157 LYS A C 1
ATOM 1268 O O . LYS A 1 157 ? 10.779 -14.182 -9.059 1.00 61.38 157 LYS A O 1
ATOM 1273 N N . ARG A 1 158 ? 12.966 -13.667 -8.888 1.00 61.47 158 ARG A N 1
ATOM 1274 C CA . ARG A 1 158 ? 12.811 -12.565 -7.912 1.00 61.47 158 ARG A CA 1
ATOM 1275 C C . ARG A 1 158 ? 12.018 -11.374 -8.445 1.00 61.47 158 ARG A C 1
ATOM 1277 O O . ARG A 1 158 ? 11.373 -10.675 -7.672 1.00 61.47 158 ARG A O 1
ATOM 1284 N N . MET A 1 159 ? 12.040 -11.174 -9.757 1.00 61.94 159 MET A N 1
ATOM 1285 C CA . MET A 1 159 ? 11.271 -10.146 -10.459 1.00 61.94 159 MET A CA 1
ATOM 1286 C C . MET A 1 159 ? 9.843 -10.581 -10.806 1.00 61.94 159 MET A C 1
ATOM 1288 O O . MET A 1 159 ? 9.057 -9.765 -11.292 1.00 61.94 159 MET A O 1
ATOM 1292 N N . ARG A 1 160 ? 9.461 -11.842 -10.549 1.00 68.12 160 ARG A N 1
ATOM 1293 C CA . ARG A 1 160 ? 8.079 -12.270 -10.770 1.00 68.12 160 ARG A CA 1
ATOM 1294 C C . ARG A 1 160 ? 7.168 -11.487 -9.845 1.00 68.12 160 ARG A C 1
ATOM 1296 O O . ARG A 1 160 ? 7.395 -11.408 -8.638 1.00 68.12 160 ARG A O 1
ATOM 1303 N N . LYS A 1 161 ? 6.070 -10.989 -10.411 1.00 69.50 161 LYS A N 1
ATOM 1304 C CA . LYS A 1 161 ? 5.013 -10.278 -9.684 1.00 69.50 161 LYS A CA 1
ATOM 1305 C C . LYS A 1 161 ? 4.635 -10.964 -8.364 1.00 69.50 161 LYS A C 1
ATOM 1307 O O . LYS A 1 161 ? 4.497 -10.287 -7.357 1.00 69.50 161 LYS A O 1
ATOM 1312 N N . VAL A 1 162 ? 4.504 -12.292 -8.367 1.00 75.62 162 VAL A N 1
ATOM 1313 C CA . VAL A 1 162 ? 4.152 -13.084 -7.175 1.00 75.62 162 VAL A CA 1
ATOM 1314 C C . VAL A 1 162 ? 5.197 -12.944 -6.063 1.00 75.62 162 VAL A C 1
ATOM 1316 O O . VAL A 1 162 ? 4.837 -12.694 -4.918 1.00 75.62 162 VAL A O 1
ATOM 1319 N N . GLU A 1 163 ? 6.482 -13.051 -6.397 1.00 74.81 163 GLU A N 1
ATOM 1320 C CA . GLU A 1 163 ? 7.575 -12.968 -5.422 1.00 74.81 163 GLU A CA 1
ATOM 1321 C C . GLU A 1 163 ? 7.738 -11.546 -4.870 1.00 74.81 163 GLU A C 1
ATOM 1323 O O . GLU A 1 163 ? 7.959 -11.346 -3.677 1.00 74.81 163 GLU A O 1
ATOM 1328 N N . LEU A 1 164 ? 7.539 -10.534 -5.714 1.00 75.19 164 LEU A N 1
ATOM 1329 C CA . LEU A 1 164 ? 7.532 -9.136 -5.284 1.00 75.19 164 LEU A CA 1
ATOM 1330 C C . LEU A 1 164 ? 6.358 -8.823 -4.357 1.00 75.19 164 LEU A C 1
ATOM 1332 O O . LEU A 1 164 ? 6.532 -8.140 -3.352 1.00 75.19 164 LEU A O 1
ATOM 1336 N N . GLU A 1 165 ? 5.166 -9.328 -4.672 1.00 80.31 165 GLU A N 1
ATOM 1337 C CA . GLU A 1 165 ? 3.999 -9.188 -3.801 1.00 80.31 165 GLU A CA 1
ATOM 1338 C C . GLU A 1 165 ? 4.220 -9.876 -2.449 1.00 80.31 165 GLU A C 1
ATOM 1340 O O . GLU A 1 165 ? 3.872 -9.291 -1.421 1.00 80.31 165 GLU A O 1
ATOM 1345 N N . ARG A 1 166 ? 4.867 -11.050 -2.442 1.00 84.50 166 ARG A N 1
ATOM 1346 C CA . ARG A 1 166 ? 5.273 -11.761 -1.223 1.00 84.50 166 ARG A CA 1
ATOM 1347 C C . ARG A 1 166 ? 6.208 -10.905 -0.368 1.00 84.50 166 ARG A C 1
ATOM 1349 O O . ARG A 1 166 ? 5.908 -10.663 0.795 1.00 84.50 166 ARG A O 1
ATOM 1356 N N . ARG A 1 167 ? 7.271 -10.350 -0.955 1.00 83.81 167 ARG A N 1
ATOM 1357 C CA . ARG A 1 167 ? 8.224 -9.474 -0.246 1.00 83.81 167 ARG A CA 1
ATOM 1358 C C . ARG A 1 167 ? 7.591 -8.194 0.285 1.00 83.81 167 ARG A C 1
ATOM 1360 O O . ARG A 1 167 ? 7.894 -7.766 1.394 1.00 83.81 167 ARG A O 1
ATOM 1367 N N . VAL A 1 168 ? 6.694 -7.575 -0.486 1.00 85.19 168 VAL A N 1
ATOM 1368 C CA . VAL A 1 168 ? 5.936 -6.400 -0.024 1.00 85.19 168 VAL A CA 1
ATOM 1369 C C . VAL A 1 168 ? 5.114 -6.749 1.214 1.00 85.19 168 VAL A C 1
ATOM 1371 O O . VAL A 1 168 ? 5.075 -5.961 2.158 1.00 85.19 168 VAL A O 1
ATOM 1374 N N . GLN A 1 169 ? 4.487 -7.926 1.228 1.00 86.44 169 GLN A N 1
ATOM 1375 C CA . GLN A 1 169 ? 3.727 -8.405 2.376 1.00 86.44 169 GLN A CA 1
ATOM 1376 C C . GLN A 1 169 ? 4.627 -8.719 3.578 1.00 86.44 169 GLN A C 1
ATOM 1378 O O . GLN A 1 169 ? 4.274 -8.342 4.693 1.00 86.44 169 GLN A O 1
ATOM 1383 N N . GLU A 1 170 ? 5.786 -9.346 3.375 1.00 88.19 170 GLU A N 1
ATOM 1384 C CA . GLU A 1 170 ? 6.763 -9.625 4.440 1.00 88.19 170 GLU A CA 1
ATOM 1385 C C . GLU A 1 170 ? 7.255 -8.334 5.100 1.00 88.19 170 GLU A C 1
ATOM 1387 O O . GLU A 1 170 ? 7.127 -8.168 6.311 1.00 88.19 170 GLU A O 1
ATOM 1392 N N . VAL A 1 171 ? 7.732 -7.370 4.306 1.00 87.25 171 VAL A N 1
ATOM 1393 C CA . VAL A 1 171 ? 8.208 -6.078 4.826 1.00 87.25 171 VAL A CA 1
ATOM 1394 C C . VAL A 1 171 ? 7.074 -5.290 5.486 1.00 87.25 171 VAL A C 1
ATOM 1396 O O . VAL A 1 171 ? 7.285 -4.637 6.508 1.00 87.25 171 VAL A O 1
ATOM 1399 N N . GLY A 1 172 ? 5.861 -5.351 4.929 1.00 85.69 172 GLY A N 1
ATOM 1400 C CA . GLY A 1 172 ? 4.671 -4.764 5.546 1.00 85.69 172 GLY A CA 1
ATOM 1401 C C . GLY A 1 172 ? 4.357 -5.375 6.915 1.00 85.69 172 GLY A C 1
ATOM 1402 O O . GLY A 1 172 ? 4.096 -4.640 7.868 1.00 85.69 172 GLY A O 1
ATOM 1403 N N . SER A 1 173 ? 4.456 -6.702 7.027 1.00 86.62 173 SER A N 1
ATOM 1404 C CA . SER A 1 173 ? 4.201 -7.446 8.268 1.00 86.62 173 SER A CA 1
ATOM 1405 C C . SER A 1 173 ? 5.236 -7.105 9.338 1.00 86.62 173 SER A C 1
ATOM 1407 O O . SER A 1 173 ? 4.853 -6.695 10.429 1.00 86.62 173 SER A O 1
ATOM 1409 N N . LEU A 1 174 ? 6.528 -7.109 8.993 1.00 88.81 174 LEU A N 1
ATOM 1410 C CA . LEU A 1 174 ? 7.613 -6.716 9.903 1.00 88.81 174 LEU A CA 1
ATOM 1411 C C . LEU A 1 174 ? 7.424 -5.296 10.452 1.00 88.81 174 LEU A C 1
ATOM 1413 O O . LEU A 1 174 ? 7.536 -5.054 11.651 1.00 88.81 174 LEU A O 1
ATOM 1417 N N . ARG A 1 175 ? 7.058 -4.336 9.592 1.00 88.19 175 ARG A N 1
ATOM 1418 C CA . ARG A 1 175 ? 6.775 -2.956 10.027 1.00 88.19 175 ARG A CA 1
ATOM 1419 C C . ARG A 1 175 ? 5.586 -2.871 10.971 1.00 88.19 175 ARG A C 1
ATOM 1421 O O . ARG A 1 175 ? 5.540 -1.983 11.824 1.00 88.19 175 ARG A O 1
ATOM 1428 N N . TRP A 1 176 ? 4.587 -3.719 10.772 1.00 87.19 176 TRP A N 1
ATOM 1429 C CA . TRP A 1 176 ? 3.420 -3.766 11.635 1.00 87.19 176 TRP A CA 1
ATOM 1430 C C . TRP A 1 176 ? 3.751 -4.415 12.984 1.00 87.19 176 TRP A C 1
ATOM 1432 O O . TRP A 1 176 ? 3.408 -3.844 14.019 1.00 87.19 176 TRP A O 1
ATOM 1442 N N . GLU A 1 177 ? 4.515 -5.505 12.994 1.00 85.62 177 GLU A N 1
ATOM 1443 C CA . GLU A 1 177 ? 5.039 -6.148 14.206 1.00 85.62 177 GLU A CA 1
ATOM 1444 C C . GLU A 1 177 ? 5.907 -5.189 15.030 1.00 85.62 177 GLU A C 1
ATOM 1446 O O . GLU A 1 177 ? 5.690 -5.027 16.233 1.00 85.62 177 GLU A O 1
ATOM 1451 N N . GLU A 1 178 ? 6.812 -4.447 14.386 1.00 87.25 178 GLU A N 1
ATOM 1452 C CA . GLU A 1 178 ? 7.581 -3.384 15.040 1.00 87.25 178 GLU A CA 1
ATOM 1453 C C . GLU A 1 178 ? 6.663 -2.345 15.700 1.00 87.25 178 GLU A C 1
ATOM 1455 O O . GLU A 1 178 ? 6.929 -1.881 16.811 1.00 87.25 178 GLU A O 1
ATOM 1460 N N . GLN A 1 179 ? 5.562 -1.961 15.044 1.00 85.62 179 GLN A N 1
ATOM 1461 C CA . GLN A 1 179 ? 4.592 -1.034 15.634 1.00 85.62 179 GLN A CA 1
ATOM 1462 C C . GLN A 1 179 ? 3.852 -1.642 16.824 1.00 85.62 179 GLN A C 1
ATOM 1464 O O . GLN A 1 179 ? 3.543 -0.904 17.765 1.00 85.62 179 GLN A O 1
ATOM 1469 N N . LEU A 1 180 ? 3.584 -2.949 16.806 1.00 84.56 180 LEU A N 1
ATOM 1470 C CA . LEU A 1 180 ? 2.975 -3.656 17.928 1.00 84.56 180 LEU A CA 1
ATOM 1471 C C . LEU A 1 180 ? 3.916 -3.723 19.137 1.00 84.56 180 LEU A C 1
ATOM 1473 O O . LEU A 1 180 ? 3.467 -3.526 20.267 1.00 84.56 180 LEU A O 1
ATOM 1477 N N . GLN A 1 181 ? 5.223 -3.883 18.914 1.00 83.56 181 GLN A N 1
ATOM 1478 C CA . GLN A 1 181 ? 6.220 -3.944 19.990 1.00 83.56 181 GLN A CA 1
ATOM 1479 C C . GLN A 1 181 ? 6.524 -2.603 20.661 1.00 83.56 181 GLN A C 1
ATOM 1481 O O . GLN A 1 181 ? 6.968 -2.574 21.813 1.00 83.56 181 GLN A O 1
ATOM 1486 N N . ARG A 1 182 ? 6.261 -1.474 19.992 1.00 84.56 182 ARG A N 1
ATOM 1487 C CA . ARG A 1 182 ? 6.655 -0.142 20.493 1.00 84.56 182 ARG A CA 1
ATOM 1488 C C . ARG A 1 182 ? 6.140 0.182 21.892 1.00 84.56 182 ARG A C 1
ATOM 1490 O O . ARG A 1 182 ? 6.879 0.768 22.672 1.00 84.56 182 ARG A O 1
ATOM 1497 N N . ASN A 1 183 ? 4.901 -0.187 22.216 1.00 83.44 183 ASN A N 1
ATOM 1498 C CA . ASN A 1 183 ? 4.257 0.202 23.470 1.00 83.44 183 ASN A CA 1
ATOM 1499 C C . ASN A 1 183 ? 3.638 -0.994 24.193 1.00 83.44 183 ASN A C 1
ATOM 1501 O O . ASN A 1 183 ? 3.229 -1.971 23.574 1.00 83.44 183 ASN A O 1
ATOM 1505 N N . GLU A 1 184 ? 3.478 -0.872 25.509 1.00 80.12 184 GLU A N 1
ATOM 1506 C CA . GLU A 1 184 ? 2.860 -1.914 26.335 1.00 80.12 184 GLU A CA 1
ATOM 1507 C C . GLU A 1 184 ? 1.411 -2.221 25.914 1.00 80.12 184 GLU A C 1
ATOM 1509 O O . GLU A 1 184 ? 1.033 -3.379 25.780 1.00 80.12 184 GLU A O 1
ATOM 1514 N N . SER A 1 185 ? 0.616 -1.188 25.614 1.00 78.69 185 SER A N 1
ATOM 1515 C CA . SER A 1 185 ? -0.780 -1.350 25.169 1.00 78.69 185 SER A CA 1
ATOM 1516 C C . SER A 1 185 ? -0.920 -2.149 23.870 1.00 78.69 185 SER A C 1
ATOM 1518 O O . SER A 1 185 ? -1.848 -2.939 23.732 1.00 78.69 185 SER A O 1
ATOM 1520 N N . THR A 1 186 ? -0.006 -1.970 22.915 1.00 80.56 186 THR A N 1
ATOM 1521 C CA . THR A 1 186 ? -0.023 -2.718 21.650 1.00 80.56 186 THR A CA 1
ATOM 1522 C C . THR A 1 186 ? 0.558 -4.118 21.793 1.00 80.56 186 THR A C 1
ATOM 1524 O O . THR A 1 186 ? 0.093 -5.025 21.109 1.00 80.56 186 THR A O 1
ATOM 1527 N N . ARG A 1 187 ? 1.505 -4.318 22.718 1.00 81.81 187 ARG A N 1
ATOM 1528 C CA . ARG A 1 187 ? 1.995 -5.654 23.081 1.00 81.81 187 ARG A CA 1
ATOM 1529 C C . ARG A 1 187 ? 0.901 -6.499 23.722 1.00 81.81 187 ARG A C 1
ATOM 1531 O O . ARG A 1 187 ? 0.722 -7.637 23.306 1.00 81.81 187 ARG A O 1
ATOM 1538 N N . ARG A 1 188 ? 0.136 -5.936 24.665 1.00 81.12 188 ARG A N 1
ATOM 1539 C CA . ARG A 1 188 ? -1.017 -6.624 25.272 1.00 81.12 188 ARG A CA 1
ATOM 1540 C C . ARG A 1 188 ? -2.056 -7.015 24.222 1.00 81.12 188 ARG A C 1
ATOM 1542 O O . ARG A 1 188 ? -2.448 -8.170 24.181 1.00 81.12 188 ARG A O 1
ATOM 1549 N N . TYR A 1 189 ? -2.404 -6.098 23.314 1.00 81.69 189 TYR A N 1
ATOM 1550 C CA . TYR A 1 189 ? -3.283 -6.406 22.177 1.00 81.69 189 TYR A CA 1
ATOM 1551 C C . TYR A 1 189 ? -2.773 -7.605 21.355 1.00 81.69 189 TYR A C 1
ATOM 1553 O O . TYR A 1 189 ? -3.529 -8.533 21.078 1.00 81.69 189 TYR A O 1
ATOM 1561 N N . ALA A 1 190 ? -1.483 -7.618 21.004 1.00 78.88 190 ALA A N 1
ATOM 1562 C CA . ALA A 1 190 ? -0.903 -8.693 20.201 1.00 78.88 190 ALA A CA 1
ATOM 1563 C C . ALA A 1 190 ? -0.875 -10.044 20.947 1.00 78.88 190 ALA A C 1
ATOM 1565 O O . ALA A 1 190 ? -1.101 -11.091 20.339 1.00 78.88 190 ALA A O 1
ATOM 1566 N N . GLN A 1 191 ? -0.633 -10.020 22.263 1.00 80.81 191 GLN A N 1
ATOM 1567 C CA . GLN A 1 191 ? -0.692 -11.200 23.133 1.00 80.81 191 GLN A CA 1
ATOM 1568 C C . GLN A 1 191 ? -2.117 -11.757 23.236 1.00 80.81 191 GLN A C 1
ATOM 1570 O O . GLN A 1 191 ? -2.316 -12.955 23.057 1.00 80.81 191 GLN A O 1
ATOM 1575 N N . GLU A 1 192 ? -3.113 -10.897 23.463 1.00 81.62 192 GLU A N 1
ATOM 1576 C CA . GLU A 1 192 ? -4.526 -11.288 23.569 1.00 81.62 192 GLU A CA 1
ATOM 1577 C C . GLU A 1 192 ? -5.068 -11.901 22.272 1.00 81.62 192 GLU A C 1
ATOM 1579 O O . GLU A 1 192 ? -5.902 -12.804 22.310 1.00 81.62 192 GLU A O 1
ATOM 1584 N N . LYS A 1 193 ? -4.582 -11.442 21.115 1.00 78.19 193 LYS A N 1
ATOM 1585 C CA . LYS A 1 193 ? -4.979 -11.971 19.803 1.00 78.19 193 LYS A CA 1
ATOM 1586 C C . LYS A 1 193 ? -4.242 -13.243 19.386 1.00 78.19 193 LYS A C 1
ATOM 1588 O O . LYS A 1 193 ? -4.615 -13.839 18.378 1.00 78.19 193 LYS A O 1
ATOM 1593 N N . GLY A 1 194 ? -3.202 -13.653 20.115 1.00 73.25 194 GLY A N 1
ATOM 1594 C CA . GLY A 1 194 ? -2.310 -14.733 19.683 1.00 73.25 194 GLY A CA 1
ATOM 1595 C C . GLY A 1 194 ? -1.528 -14.395 18.405 1.00 73.25 194 GLY A C 1
ATOM 1596 O O . GLY A 1 194 ? -1.046 -15.293 17.721 1.00 73.25 194 GLY A O 1
ATOM 1597 N N . GLU A 1 195 ? -1.411 -13.106 18.071 1.00 65.50 195 GLU A N 1
ATOM 1598 C CA . GLU A 1 195 ? -0.675 -12.600 16.901 1.00 65.50 195 GLU A CA 1
ATOM 1599 C C . GLU A 1 195 ? 0.845 -12.606 17.136 1.00 65.50 195 GLU A C 1
ATOM 1601 O O . GLU A 1 195 ? 1.622 -12.452 16.199 1.00 65.50 195 GLU A O 1
ATOM 1606 N N . MET A 1 196 ? 1.273 -12.834 18.381 1.00 53.38 196 MET A N 1
ATOM 1607 C CA . MET A 1 196 ? 2.658 -13.083 18.760 1.00 53.38 196 MET A CA 1
ATOM 1608 C C . MET A 1 196 ? 2.812 -14.480 19.352 1.00 53.38 196 MET A C 1
ATOM 1610 O O . MET A 1 196 ? 2.216 -14.785 20.386 1.00 53.38 196 MET A O 1
ATOM 1614 N N . LYS A 1 197 ? 3.684 -15.300 18.760 1.00 46.66 197 LYS A N 1
ATOM 1615 C CA . LYS A 1 197 ? 4.301 -16.403 19.499 1.00 46.66 197 LYS A CA 1
ATOM 1616 C C . LYS A 1 197 ? 5.383 -15.784 20.377 1.00 46.66 197 LYS A C 1
ATOM 1618 O O . LYS A 1 197 ? 6.384 -15.302 19.862 1.00 46.66 197 LYS A O 1
ATOM 1623 N N . LEU A 1 198 ? 5.130 -15.712 21.679 1.00 43.59 198 LEU A N 1
ATOM 1624 C CA . LEU A 1 198 ? 6.194 -15.475 22.648 1.00 43.59 198 LEU A CA 1
ATOM 1625 C C . LEU A 1 198 ? 7.076 -16.729 22.627 1.00 43.59 198 LEU A C 1
ATOM 1627 O O . LEU A 1 198 ? 6.609 -17.793 23.032 1.00 43.59 198 LEU A O 1
ATOM 1631 N N . GLU A 1 199 ? 8.277 -16.612 22.064 1.00 39.31 199 GLU A N 1
ATOM 1632 C CA . GLU A 1 199 ? 9.381 -17.531 22.370 1.00 39.31 199 GLU A CA 1
ATOM 1633 C C . GLU A 1 199 ? 9.902 -17.263 23.786 1.00 39.31 199 GLU A C 1
ATOM 1635 O O . GLU A 1 199 ? 9.981 -16.069 24.171 1.00 39.31 199 GLU A O 1
#

Sequence (199 aa):
MAKFAAKRSGSYFVVGREAWKSLIVSRVMYASGALVWNENVRKNVERMQNEYGRWMWRLERTVRNAAVHGESGWSSFWEREVKAKVAFVVRVLEEDGLVARVGRACLMEIGVRSKWWKKIGKMTEELGVDVLSNLVWLRRMSAIGVAEMGICEDERKRMRKVELERRVQEVGSLRWEEQLQRNESTRRYAQEKGEMKLE

Organism: Capitella teleta (NCBI:txid283909)

=== Feature glossary ===
Key to the feature types in this record:

— What the protein is —

Primary structure: the covalent order of the twenty standard amino acids along the backbone. Two proteins with the same sequence will (almost always) fold to the same structure; two with 30% identity often share a fold but not the details.

Database cross-references. InterPro integrates a dozen domain/family signature databases into unified entries with residue-range hits. GO terms attach function/process/location labels with evidence codes. CATH codes position the fold in a four-level structural taxonomy. Organism is the NCBI-taxonomy species name.

— Where its atoms are —

The mmCIF block holds the 3D Cartesian coordinates of each backbone atom (N, Cα, C, O) in ångströms. mmCIF is the PDB's canonical archive format — a tagged-loop text representation of the atomic model.

Six rendered views show the 3D structure from the faces of a cube — i.e. along ±x, ±y, ±z. Rendering representation is drawn randomly per protein from cartoon (secondary-structure ribbons), sticks (backbone bonds), or molecular surface; coloring is either N→C rainbow (blue at the N-terminus through red at the C-terminus) or one color per chain.

— Local backbone conformation —

DSSP 8-state secondary structure assigns each residue one of H (α-helix), G (3₁₀-helix), I (π-helix), E (extended β-strand), B (isolated β-bridge), T (hydrogen-bonded turn), S (bend), or '-' (coil). The assignment is computed from backbone hydrogen-bond geometry via the Kabsch–Sander algorithm.

P-SEA three-state annotation labels each residue as helix, strand, or coil based purely on the geometry of the Cα trace. It serves as a fallback when the full backbone (and thus DSSP) is unavailable.

The φ/ψ torsion pair specifies the backbone conformation at each residue. φ rotates about the N–Cα bond, ψ about the Cα–C bond. Steric clashes forbid most of the (φ, ψ) plane — the allowed regions (α-helix basin, β-sheet basin, left-handed helix) are the Ramachandran-allowed regions.

— Global shape and packing —

The geometric summary reports three shape descriptors. Rg (radius of gyration) measures how spread out the Cα atoms are about their centre of mass; compact globular proteins have small Rg, elongated or unfolded ones large. Cα contacts (<8 Å, |i−j|>4) count long-range residue pairs in spatial proximity — high for tightly packed folds, near zero for rods or random coil. The bounding-box extents give the protein's footprint along x, y, z in Å.

Accessible surface area quantifies burial. A residue with SASA near zero is packed into the hydrophobic core; one with SASA >100 Å² sits on the surface. Computed here via the Shrake–Rupley numerical algorithm with a 1.4 Å probe.

Plot images: a contact map (which residues are close in 3D, as an N×N binary image), a Ramachandran scatter (backbone torsion angles, revealing secondary-structure composition at a glance), and — for AlphaFold structures — a PAE heatmap (pairwise prediction confidence).

— Structural neighborhood —

The Foldseek 3Di string encodes local tertiary geometry as a 20-letter alphabet — one character per residue — derived from the relative positions of nearby Cα atoms. Unlike the amino-acid sequence, 3Di is a direct function of the 3D structure, so two proteins with the same fold have similar 3Di strings even at low sequence identity.

Nearest PDB neighbors are the top structural matches found by Foldseek when searching this structure against the entire Protein Data Bank. Each hit reports a 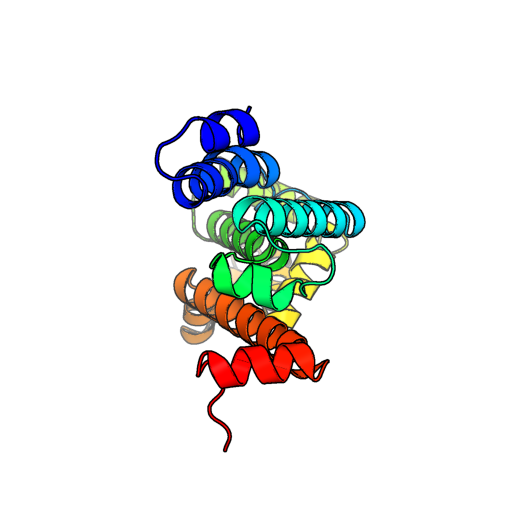TM-score (0 to 1; >0.5 almost always implies the same fold) and an E-value. These are *structural* homologs — they may share no detectable sequence similarity.

— Confidence and disorder —

For AlphaFold models, the B-factor field carries pLDDT — the model's own estimate of local accuracy on a 0–100 scale. Regions with pLDDT<50 should be treated as essentially unmodeled; they often correspond to intrinsically disordered segments.

B-factor (Debye–Waller factor) reflects atomic displacement in the crystal lattice. It is an experimental observable (units Å²), not a prediction; low values mean the atom is pinned down, high values mean it moves or is heterogeneous across the crystal.

Predicted aligned error is AlphaFold's pairwise confidence. Unlike pLDDT (per-residue), PAE is per-residue-pair and captures whether two parts of the structure are correctly placed relative to each other. Units are ångströms of expected positional error.